Protein 8ABP (pdb70)

CATH classification: 3.40.50.2300 (+1 more: 3.40.50.2300)

Foldseek 3Di:
DAEEEEEEQDCPFVLSVLLVVLLVVLCVVPPYHYHYYHANDLVSVLVVLVVCLVVVHQEYEYADNALQCQVVNVVSCVVSNHAYAYEAFFRAHPVLHGPLPHAYEHAPQLVQLLVQLVVLVVVCVVLPDDLVQEAEEAEADVSTVSFVSNSVSNLVNNVVVPRDPVRYHYWYFPDQALVRLLVRLLVVVVVCPSHQAYEYHGAFDRNQVSNQVNCVVVPHFLSRAAYEGEALSRCVVVLVDPDHGSDFWYKHFCSSCSSNVSSNQSCCCSVPVPDDDSYHYGHDIDTGGSVCSQVVCVVSVVHPD

Solvent-accessible surface area: 12740 Å² total; per-residue (Å²): 98,42,58,3,2,1,0,0,21,30,38,108,13,52,10,5,84,18,0,41,103,25,0,38,69,0,3,147,100,58,52,18,98,14,39,88,34,41,0,65,63,22,129,107,0,47,76,9,0,52,62,1,29,96,54,40,5,81,0,0,1,0,0,0,36,58,19,130,28,0,68,41,0,21,65,62,2,182,66,89,118,12,79,12,0,1,0,13,6,34,2,15,38,89,159,36,118,64,32,97,98,14,2,5,0,3,7,2,0,53,132,1,0,42,71,0,0,100,20,0,42,118,16,8,115,125,76,61,29,50,54,169,62,2,0,0,0,0,1,6,5,69,142,15,32,3,0,88,64,19,1,59,2,0,12,70,12,0,75,93,45,52,4,32,123,153,22,21,49,97,14,91,8,192,45,34,46,70,90,8,0,79,90,3,0,48,51,18,10,94,117,28,116,91,9,105,23,0,0,0,0,0,8,7,0,18,2,0,13,0,0,0,60,0,0,75,62,80,71,42,138,36,53,20,1,0,0,0,0,0,7,0,16,16,0,46,91,10,4,63,91,98,141,60,27,2,2,65,0,0,0,2,1,0,0,15,42,0,0,62,77,0,4,53,19,1,37,36,30,38,52,117,109,77,104,12,78,100,106,20,76,14,89,68,44,50,29,0,18,92,144,38,12,135,105,25,2,115,142,60,44,26,28,52,111

Structure (mmCIF, N/CA/C/O backbone):
data_8ABP
#
_entry.id   8ABP
#
_cell.length_a   55.620
_cell.length_b   71.930
_cell.length_c   78.090
_cell.angle_alpha   90.00
_cell.angle_beta   90.00
_cell.angle_gamma   90.00
#
_symmetry.space_group_name_H-M   'P 21 21 21'
#
loop_
_entity.id
_entity.type
_entity.pdbx_description
1 polymer 'L-ARABINOSE-BINDING PROTEIN'
2 non-polymer alpha-D-galactopyranose
3 non-polymer beta-D-galactopyranose
4 water water
#
loop_
_atom_site.group_PDB
_atom_site.id
_atom_site.type_symbol
_atom_site.label_atom_id
_atom_site.label_alt_id
_atom_site.label_comp_id
_atom_site.label_asym_id
_atom_site.label_entity_id
_atom_site.label_seq_id
_atom_site.pdbx_PDB_ins_code
_atom_site.Cartn_x
_atom_site.Cartn_y
_atom_site.Cartn_z
_atom_site.occupancy
_atom_site.B_iso_or_equiv
_atom_site.auth_seq_id
_atom_site.auth_comp_id
_atom_site.auth_asym_id
_atom_site.auth_atom_id
_atom_site.pdbx_PDB_model_num
ATOM 1 N N . ASN A 1 2 ? 18.590 26.912 52.690 1.00 45.13 2 ASN A N 1
ATOM 2 C CA . ASN A 1 2 ? 19.440 26.481 53.852 1.00 43.23 2 ASN A CA 1
ATOM 3 C C . ASN A 1 2 ? 19.690 27.718 54.749 1.00 40.66 2 ASN A C 1
ATOM 4 O O . ASN A 1 2 ? 19.002 27.869 55.778 1.00 42.79 2 ASN A O 1
ATOM 5 N N . LEU A 1 3 ? 20.646 28.545 54.390 1.00 36.21 3 LEU A N 1
ATOM 6 C CA . LEU A 1 3 ? 20.991 29.768 55.123 1.00 30.70 3 LEU A CA 1
ATOM 7 C C . LEU A 1 3 ? 19.779 30.681 55.186 1.00 26.83 3 LEU A C 1
ATOM 8 O O . LEU A 1 3 ? 19.074 30.839 54.164 1.00 25.50 3 LEU A O 1
ATOM 13 N N . LYS A 1 4 ? 19.518 31.213 56.371 1.00 24.46 4 LYS A N 1
ATOM 14 C CA . LYS A 1 4 ? 18.390 32.170 56.566 1.00 22.25 4 LYS A CA 1
ATOM 15 C C . LYS A 1 4 ? 18.940 33.529 56.972 1.00 19.63 4 LYS A C 1
ATOM 16 O O . LYS A 1 4 ? 19.852 33.594 57.830 1.00 19.85 4 LYS A O 1
ATOM 22 N N . LEU A 1 5 ? 18.485 34.579 56.293 1.00 17.19 5 LEU A N 1
ATOM 23 C CA . LEU A 1 5 ? 18.968 35.960 56.629 1.00 14.75 5 LEU A CA 1
ATOM 24 C C . LEU A 1 5 ? 17.701 36.794 56.839 1.00 14.70 5 LEU A C 1
ATOM 25 O O . LEU A 1 5 ? 16.746 36.586 56.044 1.00 15.39 5 LEU A O 1
ATOM 30 N N . GLY A 1 6 ? 17.735 37.700 57.814 1.00 13.21 6 GLY A N 1
ATOM 31 C CA . GLY A 1 6 ? 16.574 38.564 58.056 1.00 13.67 6 GLY A CA 1
ATOM 32 C C . GLY A 1 6 ? 16.707 39.872 57.190 1.00 10.55 6 GLY A C 1
ATOM 33 O O . GLY A 1 6 ? 17.807 40.297 56.824 1.00 11.71 6 GLY A O 1
ATOM 34 N N . PHE A 1 7 ? 15.507 40.426 56.948 1.00 12.14 7 PHE A N 1
ATOM 35 C CA . PHE A 1 7 ? 15.396 41.764 56.293 1.00 10.59 7 PHE A CA 1
ATOM 36 C C . PHE A 1 7 ? 14.229 42.469 57.073 1.00 8.77 7 PHE A C 1
ATOM 37 O O . PHE A 1 7 ? 13.045 42.246 56.831 1.00 11.56 7 PHE A O 1
ATOM 45 N N . LEU A 1 8 ? 14.751 43.368 57.986 1.00 8.88 8 LEU A N 1
ATOM 46 C CA . LEU A 1 8 ? 13.851 44.073 58.929 1.00 9.02 8 LEU A CA 1
ATOM 47 C C . LEU A 1 8 ? 13.601 45.533 58.493 1.00 7.57 8 LEU A C 1
ATOM 48 O O . LEU A 1 8 ? 14.612 46.223 58.337 1.00 10.60 8 LEU A O 1
ATOM 53 N N . VAL A 1 9 ? 12.334 45.892 58.344 1.00 10.06 9 VAL A N 1
ATOM 54 C CA . VAL A 1 9 ? 12.084 47.316 57.884 1.00 9.41 9 VAL A CA 1
ATOM 55 C C . VAL A 1 9 ? 11.140 48.035 58.828 1.00 10.20 9 VAL A C 1
ATOM 56 O O . VAL A 1 9 ? 10.134 47.417 59.327 1.00 11.23 9 VAL A O 1
ATOM 60 N N . LYS A 1 10 ? 11.468 49.344 59.023 1.00 10.06 10 LYS A N 1
ATOM 61 C CA . LYS A 1 10 ? 10.584 50.099 59.974 1.00 9.84 10 LYS A CA 1
ATOM 62 C C . LYS A 1 10 ? 9.179 50.366 59.460 1.00 11.10 10 LYS A C 1
ATOM 63 O O . LYS A 1 10 ? 8.245 50.538 60.278 1.00 12.19 10 LYS A O 1
ATOM 69 N N . GLN A 1 11 ? 8.967 50.524 58.134 1.00 10.01 11 GLN A N 1
ATOM 70 C CA . GLN A 1 11 ? 7.678 50.876 57.557 1.00 11.53 11 GLN A CA 1
ATOM 71 C C . GLN A 1 11 ? 7.267 50.006 56.387 1.00 13.05 11 GLN A C 1
ATOM 72 O O . GLN A 1 11 ? 7.478 50.366 55.209 1.00 13.07 11 GLN A O 1
ATOM 78 N N . PRO A 1 12 ? 6.728 48.805 56.636 1.00 15.17 12 PRO A N 1
ATOM 79 C CA . PRO A 1 12 ? 6.334 47.863 55.583 1.00 16.57 12 PRO A CA 1
ATOM 80 C C . PRO A 1 12 ? 5.228 48.402 54.679 1.00 17.64 12 PRO A C 1
ATOM 81 O O . PRO A 1 12 ? 5.112 47.899 53.548 1.00 18.69 12 PRO A O 1
ATOM 85 N N . GLU A 1 13 ? 4.528 49.423 55.108 1.00 17.08 13 GLU A N 1
ATOM 86 C CA . GLU A 1 13 ? 3.428 49.999 54.312 1.00 19.19 13 GLU A CA 1
ATOM 87 C C . GLU A 1 13 ? 3.973 50.833 53.197 1.00 17.89 13 GLU A C 1
ATOM 88 O O . GLU A 1 13 ? 3.228 51.185 52.253 1.00 20.50 13 GLU A O 1
ATOM 94 N N . GLU A 1 14 ? 5.223 51.250 53.244 1.00 14.91 14 GLU A N 1
ATOM 95 C CA . GLU A 1 14 ? 5.734 52.077 52.144 1.00 14.29 14 GLU A CA 1
ATOM 96 C C . GLU A 1 14 ? 6.189 51.200 50.982 1.00 11.57 14 GLU A C 1
ATOM 97 O O . GLU A 1 14 ? 7.001 50.258 51.185 1.00 11.04 14 GLU A O 1
ATOM 103 N N . PRO A 1 15 ? 5.784 51.567 49.742 1.00 10.61 15 PRO A N 1
ATOM 104 C CA . PRO A 1 15 ? 6.334 50.826 48.572 1.00 9.91 15 PRO A CA 1
ATOM 105 C C . PRO A 1 15 ? 7.823 50.768 48.572 1.00 9.49 15 PRO A C 1
ATOM 106 O O . PRO A 1 15 ? 8.478 49.841 48.081 1.00 10.80 15 PRO A O 1
ATOM 110 N N . TRP A 1 16 ? 8.528 51.847 49.071 1.00 7.77 16 TRP A N 1
ATOM 111 C CA . TRP A 1 16 ? 9.990 51.912 49.180 1.00 8.88 16 TRP A CA 1
ATOM 112 C C . TRP A 1 16 ? 10.540 50.603 49.797 1.00 8.83 16 TRP A C 1
ATOM 113 O O . TRP A 1 16 ? 11.390 49.884 49.274 1.00 9.50 16 TRP A O 1
ATOM 124 N N . PHE A 1 17 ? 10.017 50.294 50.998 1.00 8.87 17 PHE A N 1
ATOM 125 C CA . PHE A 1 17 ? 10.451 49.085 51.762 1.00 7.40 17 PHE A CA 1
ATOM 126 C C . PHE A 1 17 ? 9.934 47.784 51.146 1.00 8.13 17 PHE A C 1
ATOM 127 O O . PHE A 1 17 ? 10.640 46.755 51.208 1.00 9.35 17 PHE A O 1
ATOM 135 N N . GLN A 1 18 ? 8.734 47.812 50.600 1.00 9.48 18 GLN A N 1
ATOM 136 C CA . GLN A 1 18 ? 8.212 46.611 49.882 1.00 11.00 18 GLN A CA 1
ATOM 137 C C . GLN A 1 18 ? 9.173 46.288 48.713 1.00 11.73 18 GLN A C 1
ATOM 138 O O . GLN A 1 18 ? 9.440 45.137 48.401 1.00 11.38 18 GLN A O 1
ATOM 144 N N . THR A 1 19 ? 9.673 47.352 48.089 1.00 10.36 19 THR A N 1
ATOM 145 C CA . THR A 1 19 ? 10.606 47.151 46.950 1.00 10.71 19 THR A CA 1
ATOM 146 C C . THR A 1 19 ? 11.929 46.583 47.441 1.00 10.34 19 THR A C 1
ATOM 147 O O . THR A 1 19 ? 12.557 45.727 46.771 1.00 11.22 19 THR A O 1
ATOM 151 N N . GLU A 1 20 ? 12.484 47.079 48.541 1.00 8.31 20 GLU A N 1
ATOM 152 C CA . GLU A 1 20 ? 13.690 46.518 49.095 1.00 8.56 20 GLU A CA 1
ATOM 153 C C . GLU A 1 20 ? 13.507 45.015 49.344 1.00 10.08 20 GLU A C 1
ATOM 154 O O . GLU A 1 20 ? 14.340 44.188 48.954 1.00 10.25 20 GLU A O 1
ATOM 160 N N . TRP A 1 21 ? 12.357 44.641 49.945 1.00 9.03 21 TRP A N 1
ATOM 161 C CA . TRP A 1 21 ? 11.990 43.231 50.226 1.00 9.98 21 TRP A CA 1
ATOM 162 C C . TRP A 1 21 ? 11.973 42.397 48.931 1.00 11.15 21 TRP A C 1
ATOM 163 O O . TRP A 1 21 ? 12.568 41.282 48.892 1.00 11.56 21 TRP A O 1
ATOM 174 N N . LYS A 1 22 ? 11.379 42.943 47.894 1.00 10.42 22 LYS A N 1
ATOM 175 C CA . LYS A 1 22 ? 11.318 42.174 46.599 1.00 11.94 22 LYS A CA 1
ATOM 176 C C . LY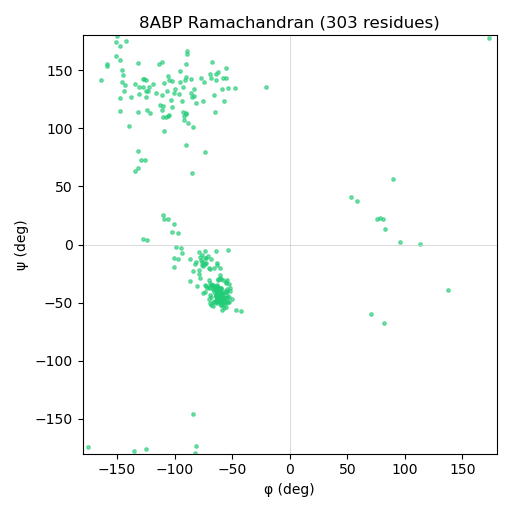S A 1 22 ? 12.695 41.908 46.092 1.00 13.09 22 LYS A C 1
ATOM 177 O O . LYS A 1 22 ? 13.012 40.851 45.515 1.00 14.08 22 LYS A O 1
ATOM 183 N N . PHE A 1 23 ? 13.618 42.907 46.170 1.00 10.97 23 PHE A N 1
ATOM 184 C CA . PHE A 1 23 ? 14.979 42.720 45.577 1.00 10.35 23 PHE A CA 1
ATOM 185 C C . PHE A 1 23 ? 15.818 41.886 46.537 1.00 11.00 23 PHE A C 1
ATOM 186 O O . PHE A 1 23 ? 16.779 41.210 46.076 1.00 13.01 23 PHE A O 1
ATOM 194 N N . ALA A 1 24 ? 15.518 41.886 47.831 1.00 10.80 24 ALA A N 1
ATOM 195 C CA . ALA A 1 24 ? 16.218 40.994 48.767 1.00 11.83 24 ALA A CA 1
ATOM 196 C C . ALA A 1 24 ? 15.896 39.542 48.369 1.00 11.95 24 ALA A C 1
ATOM 197 O O . ALA A 1 24 ? 16.801 38.693 48.346 1.00 13.73 24 ALA A O 1
ATOM 199 N N . ASP A 1 25 ? 14.651 39.283 48.073 1.00 12.96 25 ASP A N 1
ATOM 200 C CA . ASP A 1 25 ? 14.168 37.952 47.628 1.00 13.75 25 ASP A CA 1
ATOM 201 C C . ASP A 1 25 ? 14.946 37.564 46.349 1.00 15.08 25 ASP A C 1
ATOM 202 O O . ASP A 1 25 ? 15.329 36.363 46.256 1.00 15.65 25 ASP A O 1
ATOM 207 N N . LYS A 1 26 ? 15.140 38.535 45.453 1.00 12.06 26 LYS A N 1
ATOM 208 C CA . LYS A 1 26 ? 15.885 38.161 44.213 1.00 15.54 26 LYS A CA 1
ATOM 209 C C . LYS A 1 26 ? 17.290 37.729 44.548 1.00 15.82 26 LYS A C 1
ATOM 210 O O . LYS A 1 26 ? 17.840 36.794 43.947 1.00 16.64 26 LYS A O 1
ATOM 216 N N . ALA A 1 27 ? 17.979 38.448 45.468 1.00 12.94 27 ALA A N 1
ATOM 217 C CA . ALA A 1 27 ? 19.352 38.103 45.850 1.00 14.26 27 ALA A CA 1
ATOM 218 C C . ALA A 1 27 ? 19.379 36.679 46.459 1.00 15.42 27 ALA A C 1
ATOM 219 O O . ALA A 1 27 ? 20.329 35.895 46.209 1.00 16.03 27 ALA A O 1
ATOM 221 N N . GLY A 1 28 ? 18.346 36.384 47.223 1.00 15.45 28 GLY A N 1
ATOM 222 C CA . GLY A 1 28 ? 18.168 35.090 47.933 1.00 17.15 28 GLY A CA 1
ATOM 223 C C . GLY A 1 28 ? 18.118 33.982 46.856 1.00 18.82 28 GLY A C 1
ATOM 224 O O . GLY A 1 28 ? 18.796 32.961 47.036 1.00 19.08 28 GLY A O 1
ATOM 225 N N . LYS A 1 29 ? 17.324 34.198 45.835 1.00 19.86 29 LYS A N 1
ATOM 226 C CA . LYS A 1 29 ? 17.207 33.213 44.719 1.00 22.18 29 LYS A CA 1
ATOM 227 C C . LYS A 1 29 ? 18.546 33.090 44.010 1.00 22.43 29 LYS A C 1
ATOM 228 O O . LYS A 1 29 ? 19.024 31.961 43.737 1.00 23.10 29 LYS A O 1
ATOM 234 N N . ASP A 1 30 ? 19.213 34.176 43.651 1.00 19.22 30 ASP A N 1
ATOM 235 C CA . ASP A 1 30 ? 20.507 34.140 42.980 1.00 19.79 30 ASP A CA 1
ATOM 236 C C . ASP A 1 30 ? 21.585 33.479 43.846 1.00 21.33 30 ASP A C 1
ATOM 237 O O . ASP A 1 30 ? 22.374 32.673 43.269 1.00 22.48 30 ASP A O 1
ATOM 242 N N . LEU A 1 31 ? 21.685 33.802 45.156 1.00 19.23 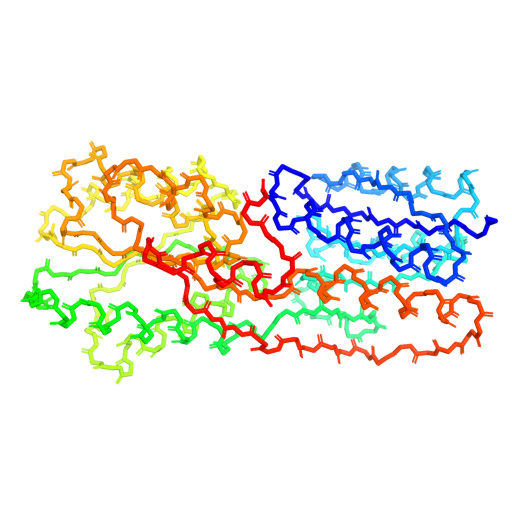31 LEU A N 1
ATOM 243 C CA . LEU A 1 31 ? 22.824 33.263 45.928 1.00 19.49 31 LEU A CA 1
ATOM 244 C C . LEU A 1 31 ? 22.535 31.997 46.732 1.00 21.23 31 LEU A C 1
ATOM 245 O O . LEU A 1 31 ? 23.524 31.407 47.239 1.00 23.00 31 LEU A O 1
ATOM 250 N N . GLY A 1 32 ? 21.313 31.594 46.903 1.00 21.26 32 GLY A N 1
ATOM 251 C CA . GLY A 1 32 ? 20.935 30.415 47.660 1.00 22.41 32 GLY A CA 1
ATOM 252 C C . GLY A 1 32 ? 20.696 30.695 49.134 1.00 23.45 32 GLY A C 1
ATOM 253 O O . GLY A 1 32 ? 21.352 30.091 50.046 1.00 25.15 32 GLY A O 1
ATOM 254 N N . PHE A 1 33 ? 19.785 31.623 49.469 1.00 20.51 33 PHE A N 1
ATOM 255 C CA . PHE A 1 33 ? 19.474 31.868 50.920 1.00 19.60 33 PHE A CA 1
ATOM 256 C C . PHE A 1 33 ? 18.001 32.256 50.920 1.00 18.21 33 PHE A C 1
ATOM 257 O O . PHE A 1 33 ? 17.435 32.709 49.914 1.00 19.98 33 PHE A O 1
ATOM 265 N N . GLU A 1 34 ? 17.429 32.069 52.105 1.00 19.78 34 GLU A N 1
ATOM 266 C CA . GLU A 1 34 ? 16.051 32.393 52.417 1.00 20.58 34 GLU A CA 1
ATOM 267 C C . GLU A 1 34 ? 15.990 33.752 53.174 1.00 18.59 34 GLU A C 1
ATOM 268 O O . GLU A 1 34 ? 16.857 33.953 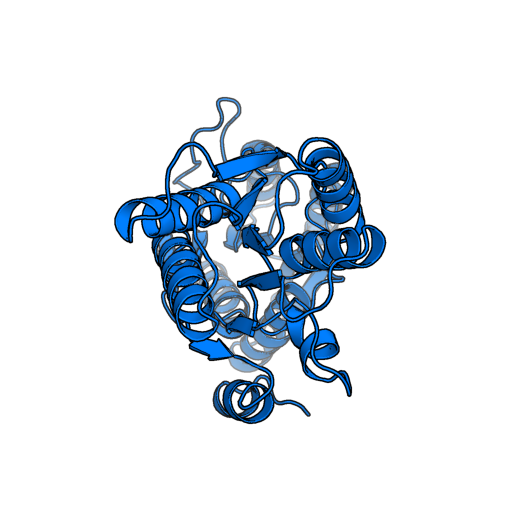54.047 1.00 19.07 34 GLU A O 1
ATOM 274 N N . VAL A 1 35 ? 15.085 34.615 52.760 1.00 17.74 35 VAL A N 1
ATOM 275 C CA . VAL A 1 35 ? 14.946 35.938 53.408 1.00 17.85 35 VAL A CA 1
ATOM 276 C C . VAL A 1 35 ? 13.746 35.953 54.343 1.00 15.77 35 VAL A C 1
ATOM 277 O O . VAL A 1 35 ? 12.601 35.823 53.844 1.00 19.20 35 VAL A O 1
ATOM 281 N N . ILE A 1 36 ? 13.990 36.176 55.630 1.00 15.02 36 ILE A N 1
ATOM 282 C CA . ILE A 1 36 ? 12.907 36.305 56.605 1.00 14.18 36 ILE A CA 1
ATOM 283 C C . ILE A 1 36 ? 12.512 37.816 56.691 1.00 13.59 36 ILE A C 1
ATOM 284 O O . ILE A 1 36 ? 13.390 38.578 57.182 1.00 14.50 36 ILE A O 1
ATOM 289 N N . LYS A 1 37 ? 11.318 38.096 56.231 1.00 13.69 37 LYS A N 1
ATOM 290 C CA . LYS A 1 37 ? 10.829 39.491 56.129 1.00 14.14 37 LYS A CA 1
ATOM 291 C C . LYS A 1 37 ? 10.084 39.894 57.385 1.00 14.04 37 LYS A C 1
ATOM 292 O O . LYS A 1 37 ? 8.990 39.333 57.627 1.00 15.88 37 LYS A O 1
ATOM 298 N N . ILE A 1 38 ? 10.640 40.793 58.181 1.00 12.88 38 ILE A N 1
ATOM 299 C CA . ILE A 1 38 ? 9.973 41.239 59.428 1.00 11.99 38 ILE A CA 1
ATOM 300 C C . ILE A 1 38 ? 9.734 42.742 59.483 1.00 12.10 38 ILE A C 1
ATOM 301 O O . ILE A 1 38 ? 10.656 43.497 59.132 1.00 13.18 38 ILE A O 1
ATOM 306 N N . ALA A 1 39 ? 8.551 43.152 59.912 1.00 12.77 39 ALA A N 1
ATOM 307 C CA . ALA A 1 39 ? 8.212 44.569 60.115 1.00 12.27 39 ALA A CA 1
ATOM 308 C C . ALA A 1 39 ? 8.712 45.008 61.480 1.00 13.36 39 ALA A C 1
ATOM 309 O O . ALA A 1 39 ? 8.384 44.231 62.439 1.00 14.39 39 ALA A O 1
ATOM 311 N N . VAL A 1 40 ? 9.467 46.065 61.643 1.00 10.72 40 VAL A N 1
ATOM 312 C CA . VAL A 1 40 ? 9.906 46.539 62.993 1.00 10.58 40 VAL A CA 1
ATOM 313 C C . VAL A 1 40 ? 9.534 48.021 63.187 1.00 11.77 40 VAL A C 1
ATOM 314 O O . VAL A 1 40 ? 10.423 48.891 63.187 1.00 12.43 40 VAL A O 1
ATOM 318 N N . PRO A 1 41 ? 8.262 48.337 63.375 1.00 13.09 41 PRO A N 1
ATOM 319 C CA . PRO A 1 41 ? 7.801 49.740 63.484 1.00 14.37 41 PRO A CA 1
ATOM 320 C C . PRO A 1 41 ? 8.173 50.416 64.778 1.00 14.76 41 PRO A C 1
ATOM 321 O O . PRO A 1 41 ? 8.090 51.675 64.825 1.00 17.12 41 PRO A O 1
ATOM 325 N N . ASP A 1 42 ? 8.573 49.697 65.839 1.00 14.17 42 ASP A N 1
ATOM 326 C CA . ASP A 1 42 ? 8.978 50.416 67.095 1.00 15.18 42 ASP A CA 1
ATOM 327 C C . ASP A 1 42 ? 10.167 49.639 67.664 1.00 14.80 42 ASP A C 1
ATOM 328 O O . ASP A 1 42 ? 10.495 48.553 67.118 1.00 16.64 42 ASP A O 1
ATOM 333 N N . GLY A 1 43 ? 10.784 50.150 68.748 1.00 15.12 43 GLY A N 1
ATOM 334 C CA . GLY A 1 43 ? 11.929 49.503 69.349 1.00 15.81 43 GLY A CA 1
ATOM 335 C C . GLY A 1 43 ? 11.690 48.143 69.980 1.00 16.69 43 GLY A C 1
ATOM 336 O O . GLY A 1 43 ? 12.540 47.215 69.980 1.00 18.29 43 GLY A O 1
ATOM 337 N N . GLU A 1 44 ? 10.529 47.985 70.573 1.00 17.31 44 GLU A N 1
ATOM 338 C CA . GLU A 1 44 ? 10.167 46.755 71.252 1.00 19.04 44 GLU A CA 1
ATOM 339 C C . GLU A 1 44 ? 10.123 45.604 70.253 1.00 16.82 44 GLU A C 1
ATOM 340 O O . GLU A 1 44 ? 10.745 44.554 70.480 1.00 17.70 44 GLU A O 1
ATOM 346 N N . LYS A 1 45 ? 9.384 45.914 69.185 1.00 14.71 45 LYS A N 1
ATOM 347 C CA . LYS A 1 45 ? 9.234 44.871 68.124 1.00 15.42 45 LYS A CA 1
ATOM 348 C C . LYS A 1 45 ? 10.595 44.576 67.524 1.00 14.13 45 LYS A C 1
ATOM 349 O O . LYS A 1 45 ? 10.901 43.432 67.110 1.00 15.61 45 LYS A O 1
ATOM 355 N N . THR A 1 46 ? 11.440 45.590 67.383 1.00 14.05 46 THR A N 1
ATOM 356 C CA . THR A 1 46 ? 12.779 45.432 66.814 1.00 13.30 46 THR A CA 1
ATOM 357 C C . THR A 1 46 ? 13.579 44.389 67.610 1.00 13.93 46 THR A C 1
ATOM 358 O O . THR A 1 46 ? 14.123 43.404 67.079 1.00 14.93 46 THR A O 1
ATOM 362 N N . LEU A 1 47 ? 13.657 44.634 68.928 1.00 13.05 47 LEU A N 1
ATOM 363 C CA . LEU A 1 47 ? 14.451 43.699 69.770 1.00 14.07 47 LEU A CA 1
ATOM 364 C C . LEU A 1 47 ? 13.840 42.303 69.824 1.00 13.44 47 LEU A C 1
ATOM 365 O O . LEU A 1 47 ? 14.596 41.325 69.739 1.00 14.74 47 LEU A O 1
ATOM 370 N N . ASN A 1 48 ? 12.523 42.210 69.926 1.00 14.30 48 ASN A N 1
ATOM 371 C CA . ASN A 1 48 ? 11.807 40.922 69.965 1.00 14.41 48 ASN A CA 1
ATOM 372 C C . ASN A 1 48 ? 12.062 40.153 68.623 1.00 16.82 48 ASN A C 1
ATOM 373 O O . ASN A 1 48 ? 12.240 38.945 68.584 1.00 17.76 48 ASN A O 1
ATOM 378 N N . ALA A 1 49 ? 12.034 40.944 67.532 1.00 16.78 49 ALA A N 1
ATOM 379 C CA . ALA A 1 49 ? 12.251 40.340 66.190 1.00 17.46 49 ALA A CA 1
ATOM 380 C C . ALA A 1 49 ? 13.618 39.700 66.120 1.00 15.10 49 ALA A C 1
ATOM 381 O O . ALA A 1 49 ? 13.762 38.628 65.457 1.00 17.06 49 ALA A O 1
ATOM 383 N N . ILE A 1 50 ? 14.635 40.311 66.697 1.00 15.14 50 ILE A N 1
ATOM 384 C CA . ILE A 1 50 ? 15.979 39.685 66.681 1.00 14.24 50 ILE A CA 1
ATOM 385 C C . ILE A 1 50 ? 15.990 38.341 67.430 1.00 14.78 50 ILE A C 1
ATOM 386 O O . ILE A 1 50 ? 16.612 37.370 66.978 1.00 15.19 50 ILE A O 1
ATOM 391 N N . ASP A 1 51 ? 15.262 38.412 68.553 1.00 16.03 51 ASP A N 1
ATOM 392 C CA . ASP A 1 51 ? 15.146 37.168 69.333 1.00 18.26 51 ASP A CA 1
ATOM 393 C C . ASP A 1 51 ? 14.557 36.075 68.436 1.00 19.79 51 ASP A C 1
ATOM 394 O O . ASP A 1 51 ? 15.068 34.939 68.436 1.00 20.26 51 ASP A O 1
ATOM 399 N N . SER A 1 52 ? 13.507 36.449 67.734 1.00 20.17 52 SER A N 1
ATOM 400 C CA . SER A 1 52 ? 12.773 35.528 66.830 1.00 20.73 52 SER A CA 1
ATOM 401 C C . SER A 1 52 ? 13.684 35.011 65.753 1.00 20.76 52 SER A C 1
ATOM 402 O O . SER A 1 52 ? 13.612 33.781 65.441 1.00 21.88 52 SER A O 1
ATOM 405 N N . LEU A 1 53 ? 14.546 35.852 65.168 1.00 18.70 53 LEU A N 1
ATOM 406 C CA . LEU A 1 53 ? 15.479 35.435 64.147 1.00 18.93 53 LEU A CA 1
ATOM 407 C C . LEU A 1 53 ? 16.435 34.356 64.701 1.00 18.64 53 LEU A C 1
ATOM 408 O O . LEU A 1 53 ? 16.757 33.407 63.983 1.00 20.45 53 LEU A O 1
ATOM 413 N N . ALA A 1 54 ? 16.874 34.608 65.917 1.00 20.07 54 ALA A N 1
ATOM 414 C CA . ALA A 1 54 ? 17.824 33.644 66.596 1.00 21.70 54 ALA A CA 1
ATOM 415 C C . ALA A 1 54 ? 17.212 32.242 66.697 1.00 23.53 54 ALA A C 1
ATOM 416 O O . ALA A 1 54 ? 17.896 31.235 66.323 1.00 23.94 54 ALA A O 1
ATOM 418 N N . ALA A 1 55 ? 15.951 32.170 67.095 1.00 22.79 55 ALA A N 1
ATOM 419 C CA . ALA A 1 55 ? 15.173 30.947 67.204 1.00 26.24 55 ALA A CA 1
ATOM 420 C C . ALA A 1 55 ? 15.035 30.278 65.839 1.00 27.36 55 ALA A C 1
ATOM 421 O O . ALA A 1 55 ? 15.112 29.034 65.761 1.00 29.30 55 ALA A O 1
ATOM 423 N N . SER A 1 56 ? 14.879 31.012 64.771 1.00 26.50 56 SER A N 1
ATOM 424 C CA . SER A 1 56 ? 14.790 30.429 63.429 1.00 26.47 56 SER A CA 1
ATOM 425 C C . SER A 1 56 ? 16.140 29.991 62.883 1.00 26.46 56 SER A C 1
ATOM 426 O O . SER A 1 56 ? 16.185 29.430 61.752 1.00 28.79 56 SER A O 1
ATOM 429 N N . GLY A 1 57 ? 17.218 30.336 63.554 1.00 23.82 57 GLY A N 1
ATOM 430 C CA . GLY A 1 57 ? 18.568 29.998 63.110 1.00 23.20 57 GLY A CA 1
ATOM 431 C C . GLY A 1 57 ? 19.174 30.897 62.041 1.00 23.64 57 GLY A C 1
ATOM 432 O O . GLY A 1 57 ? 20.146 30.501 61.331 1.00 23.48 57 GLY A O 1
ATOM 433 N N . ALA A 1 58 ? 18.674 32.127 61.924 1.00 22.63 58 ALA A N 1
ATOM 434 C CA . ALA A 1 58 ? 19.207 33.141 60.973 1.00 21.03 58 ALA A CA 1
ATOM 435 C C . ALA A 1 58 ? 20.629 33.500 61.355 1.00 20.12 58 ALA A C 1
ATOM 436 O O . ALA A 1 58 ? 20.907 33.594 62.603 1.00 21.25 58 ALA A O 1
ATOM 438 N N . LYS A 1 59 ? 21.535 33.716 60.395 1.00 17.66 59 LYS A N 1
ATOM 439 C CA . LYS A 1 59 ? 22.919 34.054 60.637 1.00 18.77 59 LYS A CA 1
ATOM 440 C C . LYS A 1 59 ? 23.246 35.557 60.653 1.00 16.91 59 LYS A C 1
ATOM 441 O O . LYS A 1 59 ? 24.335 35.996 60.949 1.00 17.48 59 LYS A O 1
ATOM 447 N N . GLY A 1 60 ? 22.202 36.341 60.278 1.00 17.53 60 GLY A N 1
ATOM 448 C CA . GLY A 1 60 ? 22.418 37.830 60.232 1.00 16.21 60 GLY A CA 1
ATOM 449 C C . GLY A 1 60 ? 21.124 38.412 59.608 1.00 13.21 60 GLY A C 1
ATOM 450 O O . GLY A 1 60 ? 20.129 37.729 59.319 1.00 13.75 60 GLY A O 1
ATOM 451 N N . PHE A 1 61 ? 21.191 39.757 59.569 1.00 12.64 61 PHE A N 1
ATOM 452 C CA . PHE A 1 61 ? 20.035 40.484 59.046 1.00 12.25 61 PHE A CA 1
ATOM 453 C C . PHE A 1 61 ? 20.496 41.886 58.594 1.00 11.60 61 PHE A C 1
ATOM 454 O O . PHE A 1 61 ? 21.496 42.418 59.007 1.00 11.21 61 PHE A O 1
ATOM 462 N N . VAL A 1 62 ? 19.668 42.361 57.619 1.00 11.26 62 VAL A N 1
ATOM 463 C CA . VAL A 1 62 ? 19.702 43.727 57.120 1.00 10.47 62 VAL A CA 1
ATOM 464 C C . VAL A 1 62 ? 18.601 44.454 57.947 1.00 9.30 62 VAL A C 1
ATOM 465 O O . VAL A 1 62 ? 17.535 43.857 58.134 1.00 11.22 62 VAL A O 1
ATOM 469 N N . ILE A 1 63 ? 18.807 45.684 58.383 1.00 8.88 63 ILE A N 1
ATOM 470 C CA . ILE A 1 63 ? 17.779 46.396 59.101 1.00 8.69 63 ILE A CA 1
ATOM 471 C C . ILE A 1 63 ? 17.735 47.899 58.758 1.00 8.12 63 ILE A C 1
ATOM 472 O O . ILE A 1 63 ? 18.796 48.503 58.703 1.00 9.61 63 ILE A O 1
ATOM 477 N N . CYS A 1 64 ? 16.451 48.301 58.602 1.00 9.46 64 CYS A N 1
ATOM 478 C CA . CYS A 1 64 ? 16.179 49.761 58.539 1.00 9.05 64 CYS A CA 1
ATOM 479 C C . CYS A 1 64 ? 15.462 50.020 59.928 1.00 7.86 64 CYS A C 1
ATOM 480 O O . CYS A 1 64 ? 14.284 49.711 60.029 1.00 10.03 64 CYS A O 1
ATOM 483 N N . THR A 1 65 ? 16.274 50.488 60.871 1.00 10.26 65 THR A N 1
ATOM 484 C CA . THR A 1 65 ? 15.740 50.704 62.244 1.00 9.58 65 THR A CA 1
ATOM 485 C C . THR A 1 65 ? 14.662 51.761 62.314 1.00 10.50 65 THR A C 1
ATOM 486 O O . THR A 1 65 ? 14.762 52.775 61.604 1.00 12.33 65 THR A O 1
ATOM 490 N N . PRO A 1 66 ? 13.690 51.603 63.203 1.00 10.65 66 PRO A N 1
ATOM 491 C CA . PRO A 1 66 ? 12.657 52.602 63.445 1.00 10.68 66 PRO A CA 1
ATOM 492 C C . PRO A 1 66 ? 13.190 53.782 64.272 1.00 11.55 66 PRO A C 1
ATOM 493 O O . PRO A 1 66 ? 12.529 54.832 64.357 1.00 13.39 66 PRO A O 1
ATOM 497 N N . ASP A 1 67 ? 14.362 53.516 64.872 1.00 12.92 67 ASP A N 1
ATOM 498 C CA . ASP A 1 67 ? 14.990 54.559 65.738 1.00 12.37 67 ASP A CA 1
ATOM 499 C C . ASP A 1 67 ? 16.485 54.465 65.652 1.00 12.13 67 ASP A C 1
ATOM 500 O O . ASP A 1 67 ? 17.012 53.429 66.128 1.00 12.82 67 ASP A O 1
ATOM 505 N N . PRO A 1 68 ? 17.174 55.458 65.122 1.00 12.02 68 PRO A N 1
ATOM 506 C CA . PRO A 1 68 ? 18.646 55.364 65.059 1.00 12.70 68 PRO A CA 1
ATOM 507 C C . PRO A 1 68 ? 19.318 55.084 66.416 1.00 13.24 68 PRO A C 1
ATOM 508 O O . PRO A 1 68 ? 20.402 54.436 66.447 1.00 13.13 68 PRO A O 1
ATOM 512 N N . LYS A 1 69 ? 18.646 55.587 67.469 1.00 14.83 69 LYS A N 1
ATOM 513 C CA . LYS A 1 69 ? 19.252 55.465 68.850 1.00 15.81 69 LYS A CA 1
ATOM 514 C C . LYS A 1 69 ? 19.163 54.062 69.364 1.00 17.43 69 LYS A C 1
ATOM 515 O O . LYS A 1 69 ? 19.807 53.760 70.394 1.00 19.41 69 LYS A O 1
ATOM 521 N N . LEU A 1 70 ? 18.518 53.120 68.686 1.00 15.44 70 LEU A N 1
ATOM 522 C CA . LEU A 1 70 ? 18.507 51.703 69.068 1.00 15.84 70 LEU A CA 1
ATOM 523 C C . LEU A 1 70 ? 19.796 50.991 68.655 1.00 14.64 70 LEU A C 1
ATOM 524 O O . LEU A 1 70 ? 19.913 49.783 68.935 1.00 15.86 70 LEU A O 1
ATOM 529 N N . GLY A 1 71 ? 20.685 51.682 67.906 1.00 14.26 71 GLY A N 1
ATOM 530 C CA . GLY A 1 71 ? 21.907 51.092 67.376 1.00 14.48 71 GLY A CA 1
ATOM 531 C C . GLY A 1 71 ? 22.691 50.186 68.319 1.00 14.57 71 GLY A C 1
ATOM 532 O O . GLY A 1 71 ? 22.996 49.028 68.023 1.00 17.40 71 GLY A O 1
ATOM 533 N N . SER A 1 72 ? 23.052 50.754 69.450 1.00 17.39 72 SER A N 1
ATOM 534 C CA . SER A 1 72 ? 23.813 50.013 70.480 1.00 19.06 72 SER A CA 1
ATOM 535 C C . SER A 1 72 ? 23.146 48.697 70.877 1.00 17.65 72 SER A C 1
ATOM 536 O O . SER A 1 72 ? 23.791 47.633 70.955 1.00 18.71 72 SER A O 1
ATOM 539 N N . ALA A 1 73 ? 21.846 48.805 71.174 1.00 17.11 73 ALA A N 1
ATOM 540 C CA . ALA A 1 73 ? 21.046 47.640 71.610 1.00 16.11 73 ALA A CA 1
ATOM 541 C C . ALA A 1 73 ? 21.013 46.590 70.503 1.00 17.64 73 ALA A C 1
ATOM 542 O O . ALA A 1 73 ? 21.118 45.374 70.815 1.00 17.90 73 ALA A O 1
ATOM 544 N N . ILE A 1 74 ? 20.824 47.064 69.240 1.00 15.35 74 ILE A N 1
ATOM 545 C CA . ILE A 1 74 ? 20.757 46.072 68.163 1.00 14.28 74 ILE A CA 1
ATOM 546 C C . ILE A 1 74 ? 22.068 45.302 68.023 1.00 15.65 74 ILE A C 1
ATOM 547 O O . ILE A 1 74 ? 22.074 44.051 67.867 1.00 17.29 74 ILE A O 1
ATOM 552 N N . VAL A 1 75 ? 23.180 46.036 68.054 1.00 14.05 75 VAL A N 1
ATOM 553 C CA . VAL A 1 75 ? 24.502 45.468 67.945 1.00 16.90 75 VAL A CA 1
ATOM 554 C C . VAL A 1 75 ? 24.746 44.468 69.123 1.00 17.89 75 VAL A C 1
ATOM 555 O O . VAL A 1 75 ? 25.202 43.353 68.834 1.00 18.66 75 VAL A O 1
ATOM 559 N N . ALA A 1 76 ? 24.463 44.907 70.324 1.00 18.50 76 ALA A N 1
ATOM 560 C CA . ALA A 1 76 ? 24.669 44.015 71.501 1.00 18.68 76 ALA A CA 1
ATOM 561 C C . ALA A 1 76 ? 23.913 42.713 71.314 1.00 20.53 76 ALA A C 1
ATOM 562 O O . ALA A 1 76 ? 24.469 41.606 71.595 1.00 20.72 76 ALA A O 1
ATOM 564 N N . LYS A 1 77 ? 22.652 42.764 70.955 1.00 19.24 77 LYS A N 1
ATOM 565 C CA . LYS A 1 77 ? 21.785 41.584 70.792 1.00 20.76 77 LYS A CA 1
ATOM 566 C C . LYS A 1 77 ? 22.324 40.678 69.684 1.00 20.70 77 LYS A C 1
ATOM 567 O O . LYS A 1 77 ? 22.424 39.455 69.863 1.00 19.17 77 LYS A O 1
ATOM 573 N N . ALA A 1 78 ? 22.652 41.325 68.538 1.00 19.68 78 ALA A N 1
ATOM 574 C CA . ALA A 1 78 ? 23.202 40.541 67.430 1.00 18.87 78 ALA A CA 1
ATOM 575 C C . ALA A 1 78 ? 24.474 39.786 67.836 1.00 18.63 78 ALA A C 1
ATOM 576 O O . ALA A 1 78 ? 24.674 38.599 67.508 1.00 19.43 78 ALA A O 1
ATOM 578 N N . ARG A 1 79 ? 25.402 40.513 68.436 1.00 19.26 79 ARG A N 1
ATOM 579 C CA . ARG A 1 79 ? 26.708 39.952 68.857 1.00 21.74 79 ARG A CA 1
ATOM 580 C C . ARG A 1 79 ? 26.419 38.700 69.715 1.00 22.07 79 ARG A C 1
ATOM 581 O O . ARG A 1 79 ? 27.047 37.643 69.544 1.00 21.55 79 ARG A O 1
ATOM 589 N N . GLY A 1 80 ? 25.480 38.844 70.620 1.00 22.21 80 GLY A N 1
ATOM 590 C CA . GLY A 1 80 ? 25.069 37.801 71.571 1.00 23.03 80 GLY A CA 1
ATOM 591 C C . GLY A 1 80 ? 24.674 36.543 70.831 1.00 24.03 80 GLY A C 1
ATOM 592 O O . GLY A 1 80 ? 24.913 35.406 71.283 1.00 24.88 80 GLY A O 1
ATOM 593 N N . TYR A 1 81 ? 24.091 36.708 69.629 1.00 20.45 81 TYR A N 1
ATOM 594 C CA . TYR A 1 81 ? 23.657 35.564 68.850 1.00 17.28 81 TYR A CA 1
ATOM 595 C C . TYR A 1 81 ? 24.602 35.212 67.719 1.00 18.56 81 TYR A C 1
ATOM 596 O O . TYR A 1 81 ? 24.202 34.378 66.869 1.00 19.79 81 TYR A O 1
ATOM 605 N N . ASP A 1 82 ? 25.780 35.787 67.672 1.00 18.17 82 ASP A N 1
ATOM 606 C CA . ASP A 1 82 ? 26.774 35.514 66.627 1.00 21.52 82 ASP A CA 1
ATOM 607 C C . ASP A 1 82 ? 26.163 35.852 65.231 1.00 21.05 82 ASP A C 1
ATOM 608 O O . ASP A 1 82 ? 26.380 35.111 64.256 1.00 22.30 82 ASP A O 1
ATOM 613 N N . MET A 1 83 ? 25.380 36.931 65.239 1.00 19.17 83 MET A N 1
ATOM 614 C CA . MET A 1 83 ? 24.758 37.398 63.967 1.00 20.45 83 MET A CA 1
ATOM 615 C C . MET A 1 83 ? 25.446 38.592 63.336 1.00 19.69 83 MET A C 1
ATOM 616 O O . MET A 1 83 ? 25.808 39.534 64.077 1.00 22.31 83 MET A O 1
ATOM 621 N N . LYS A 1 84 ? 25.608 38.693 62.010 1.00 16.77 84 LYS A N 1
ATOM 622 C CA . LYS A 1 84 ? 26.180 39.858 61.347 1.00 16.23 84 LYS A CA 1
ATOM 623 C C . LYS A 1 84 ? 25.002 40.807 61.027 1.00 14.79 84 LYS A C 1
ATOM 624 O O . LYS A 1 84 ? 23.857 40.354 60.700 1.00 16.48 84 LYS A O 1
ATOM 630 N N . VAL A 1 85 ? 25.241 42.073 61.113 1.00 14.39 85 VAL A N 1
ATOM 631 C CA . VAL A 1 85 ? 24.274 43.130 60.832 1.00 13.92 85 VAL A CA 1
ATOM 632 C C . VAL A 1 85 ? 24.796 44.166 59.818 1.00 11.62 85 VAL A C 1
ATOM 633 O O . VAL A 1 85 ? 25.897 44.684 59.928 1.00 13.13 85 VAL A O 1
ATOM 637 N N . ILE A 1 86 ? 23.863 44.490 58.882 1.00 12.66 86 ILE A N 1
ATOM 638 C CA . ILE A 1 86 ? 24.069 45.569 57.908 1.00 11.46 86 ILE A CA 1
ATOM 639 C C . ILE A 1 86 ? 22.902 46.554 58.064 1.00 9.35 86 ILE A C 1
ATOM 640 O O . ILE A 1 86 ? 21.741 46.072 58.142 1.00 12.07 86 ILE A O 1
ATOM 645 N N . ALA A 1 87 ? 23.185 47.841 58.149 1.00 9.59 87 ALA A N 1
ATOM 646 C CA . ALA A 1 87 ? 22.102 48.841 58.204 1.00 9.32 87 ALA A CA 1
ATOM 647 C C . ALA A 1 87 ? 21.763 49.308 56.761 1.00 7.84 87 ALA A C 1
ATOM 648 O O . ALA A 1 87 ? 22.685 49.517 55.981 1.00 11.36 87 ALA A O 1
ATOM 650 N N . VAL A 1 88 ? 20.468 49.510 56.519 1.00 8.08 88 VAL A N 1
ATOM 651 C CA . VAL A 1 88 ? 20.052 50.056 55.194 1.00 7.01 88 VAL A CA 1
ATOM 652 C C . VAL A 1 88 ? 19.224 51.315 55.521 1.00 9.97 88 VAL A C 1
ATOM 653 O O . VAL A 1 88 ? 18.435 51.336 56.504 1.00 8.24 88 VAL A O 1
ATOM 657 N N . ASP A 1 89 ? 19.402 52.351 54.702 1.00 9.40 89 ASP A N 1
ATOM 658 C CA . ASP A 1 89 ? 18.696 53.645 54.726 1.00 8.31 89 ASP A CA 1
ATOM 659 C C . ASP A 1 89 ? 19.052 54.566 55.919 1.00 9.77 89 ASP A C 1
ATOM 660 O O . ASP A 1 89 ? 19.507 55.688 55.669 1.00 11.77 89 ASP A O 1
ATOM 665 N N . ASP A 1 90 ? 18.818 54.091 57.120 1.00 8.72 90 ASP A N 1
ATOM 666 C CA . ASP A 1 90 ? 18.968 54.911 58.360 1.00 10.47 90 ASP A CA 1
ATOM 667 C C . ASP A 1 90 ? 20.179 54.443 59.187 1.00 10.52 90 ASP A C 1
ATOM 668 O O . ASP A 1 90 ? 20.229 53.286 59.623 1.00 13.81 90 ASP A O 1
ATOM 673 N N . GLN A 1 91 ? 21.085 55.386 59.350 1.00 11.44 91 GLN A N 1
ATOM 674 C CA . GLN A 1 91 ? 22.324 55.091 60.107 1.00 11.28 91 GLN A CA 1
ATOM 675 C C . GLN A 1 91 ? 22.107 55.012 61.635 1.00 11.33 91 GLN A C 1
ATOM 676 O O . GLN A 1 91 ? 21.296 55.760 62.189 1.00 12.94 91 GLN A O 1
ATOM 682 N N . PHE A 1 92 ? 22.791 54.026 62.197 1.00 11.21 92 PHE A N 1
ATOM 683 C CA . PHE A 1 92 ? 22.813 53.868 63.655 1.00 11.71 92 PHE A CA 1
ATOM 684 C C . PHE A 1 92 ? 23.585 55.040 64.256 1.00 13.11 92 PHE A C 1
ATOM 685 O O . PHE A 1 92 ? 24.652 55.458 63.710 1.00 14.01 92 PHE A O 1
ATOM 693 N N . VAL A 1 93 ? 23.135 55.522 65.418 1.00 14.02 93 VAL A N 1
ATOM 694 C CA . VAL A 1 93 ? 23.857 56.594 66.143 1.00 13.95 93 VAL A CA 1
ATOM 695 C C . VAL A 1 93 ? 23.991 56.148 67.641 1.00 15.97 93 VAL A C 1
ATOM 696 O O . VAL A 1 93 ? 23.174 55.299 68.077 1.00 16.26 93 VAL A O 1
ATOM 700 N N . ASN A 1 94 ? 24.996 56.723 68.272 1.00 15.98 94 ASN A N 1
ATOM 701 C CA . ASN A 1 94 ? 25.169 56.371 69.739 1.00 20.33 94 ASN A CA 1
ATOM 702 C C . ASN A 1 94 ? 24.202 57.212 70.565 1.00 21.89 94 ASN A C 1
ATOM 703 O O . ASN A 1 94 ? 23.363 58.011 70.051 1.00 21.72 94 ASN A O 1
ATOM 708 N N . ALA A 1 95 ? 24.363 57.090 71.891 1.00 24.24 95 ALA A N 1
ATOM 709 C CA . ALA A 1 95 ? 23.446 57.852 72.788 1.00 28.73 95 ALA A CA 1
ATOM 710 C C . ALA A 1 95 ? 23.541 59.377 72.632 1.00 29.09 95 ALA A C 1
ATOM 711 O O . ALA A 1 95 ? 22.524 60.104 72.772 1.00 29.93 95 ALA A O 1
ATOM 713 N N . LYS A 1 96 ? 24.708 59.866 72.281 1.00 31.61 96 LYS A N 1
ATOM 714 C CA . LYS A 1 96 ? 24.985 61.276 72.008 1.00 33.60 96 LYS A CA 1
ATOM 715 C C . LYS A 1 96 ? 24.513 61.715 70.636 1.00 33.66 96 LYS A C 1
ATOM 716 O O . LYS A 1 96 ? 24.480 62.937 70.363 1.00 35.27 96 LYS A O 1
ATOM 722 N N . GLY A 1 97 ? 24.113 60.780 69.754 1.00 30.51 97 GLY A N 1
ATOM 723 C CA . GLY A 1 97 ? 23.619 61.175 68.413 1.00 28.34 97 GLY A CA 1
ATOM 724 C C . GLY A 1 97 ? 24.724 61.096 67.360 1.00 27.10 97 GLY A C 1
ATOM 725 O O . GLY A 1 97 ? 24.480 61.484 66.190 1.00 28.73 97 GLY A O 1
ATOM 726 N N . LYS A 1 98 ? 25.924 60.665 67.688 1.00 25.06 98 LYS A N 1
ATOM 727 C CA . LYS A 1 98 ? 27.008 60.564 66.736 1.00 25.37 98 LYS A CA 1
ATOM 728 C C . LYS A 1 98 ? 26.880 59.190 66.034 1.00 24.66 98 LYS A C 1
ATOM 729 O O . LYS A 1 98 ? 26.608 58.190 66.689 1.00 23.34 98 LYS A O 1
ATOM 735 N N . PRO A 1 99 ? 27.180 59.154 64.747 1.00 27.38 99 PRO A N 1
ATOM 736 C CA . PRO A 1 99 ? 27.136 57.953 63.921 1.00 26.62 99 PRO A CA 1
ATOM 737 C C . PRO A 1 99 ? 27.897 56.752 64.373 1.00 26.89 99 PRO A C 1
ATOM 738 O O . PRO A 1 99 ? 29.086 56.997 64.716 1.00 28.40 99 PRO A O 1
ATOM 742 N N . MET A 1 100 ? 27.374 55.544 64.350 1.00 25.25 100 MET A N 1
ATOM 743 C CA . MET A 1 100 ? 28.130 54.336 64.701 1.00 26.51 100 MET A CA 1
ATOM 744 C C . MET A 1 100 ? 28.758 53.839 63.382 1.00 31.58 100 MET A C 1
ATOM 745 O O . MET A 1 100 ? 28.147 52.998 62.673 1.00 33.75 100 MET A O 1
ATOM 750 N N . ASP A 1 101 ? 29.891 54.364 63.063 1.00 33.37 101 ASP A N 1
ATOM 751 C CA . ASP A 1 101 ? 30.619 54.062 61.823 1.00 37.60 101 ASP A CA 1
ATOM 752 C C . ASP A 1 101 ? 31.069 52.624 61.729 1.00 36.93 101 ASP A C 1
ATOM 753 O O . ASP A 1 101 ? 31.536 52.257 60.614 1.00 39.22 101 ASP A O 1
ATOM 758 N N . THR A 1 102 ? 30.908 51.797 62.743 1.00 34.91 102 THR A N 1
ATOM 759 C CA . THR A 1 102 ? 31.386 50.423 62.657 1.00 34.32 102 THR A CA 1
ATOM 760 C C . THR A 1 102 ? 30.464 49.438 61.979 1.00 30.22 102 THR A C 1
ATOM 761 O O . THR A 1 102 ? 30.969 48.373 61.550 1.00 31.50 102 THR A O 1
ATOM 765 N N . VAL A 1 103 ? 29.191 49.725 61.924 1.00 25.62 103 VAL A N 1
ATOM 766 C CA . VAL A 1 103 ? 28.213 48.884 61.238 1.00 20.37 103 VAL A CA 1
ATOM 767 C C . VAL A 1 103 ? 28.186 49.244 59.740 1.00 17.31 103 VAL A C 1
ATOM 768 O O . VAL A 1 103 ? 27.986 50.473 59.499 1.00 17.96 103 VAL A O 1
ATOM 772 N N . PRO A 1 104 ? 28.330 48.323 58.843 1.00 15.44 104 PRO A N 1
ATOM 773 C CA . PRO A 1 104 ? 28.224 48.654 57.416 1.00 14.43 104 PRO A CA 1
ATOM 774 C C . PRO A 1 104 ? 26.858 49.272 57.151 1.00 12.22 104 PRO A C 1
ATOM 775 O O . PRO A 1 104 ? 25.830 48.812 57.681 1.00 12.30 104 PRO A O 1
ATOM 779 N N . LEU A 1 105 ? 26.880 50.265 56.231 1.00 11.32 105 LEU A N 1
ATOM 780 C CA . LEU A 1 105 ? 25.658 50.977 55.880 1.00 10.52 105 LEU A CA 1
ATOM 781 C C . LEU A 1 105 ? 25.491 51.142 54.351 1.00 10.37 105 LEU A C 1
ATOM 782 O O . LEU A 1 105 ? 26.491 51.502 53.751 1.00 11.82 105 LEU A O 1
ATOM 787 N N . VAL A 1 106 ? 24.207 50.919 53.946 1.00 9.72 106 VAL A N 1
ATOM 788 C CA . VAL A 1 106 ? 23.985 51.301 52.511 1.00 10.87 106 VAL A CA 1
ATOM 789 C C . VAL A 1 106 ? 22.791 52.300 52.612 1.00 11.79 106 VAL A C 1
ATOM 790 O O . VAL A 1 106 ? 21.752 52.149 53.252 1.00 11.97 106 VAL A O 1
ATOM 794 N N . MET A 1 107 ? 23.124 53.458 51.973 1.00 10.79 107 MET A N 1
ATOM 795 C CA . MET A 1 107 ? 22.163 54.566 51.973 1.00 10.70 107 MET A CA 1
ATOM 796 C C . MET A 1 107 ? 22.213 55.422 50.678 1.00 12.51 107 MET A C 1
ATOM 797 O O . MET A 1 107 ? 23.096 55.184 49.836 1.00 14.30 107 MET A O 1
ATOM 802 N N . LEU A 1 108 ? 21.191 56.321 50.608 1.00 10.99 108 LEU A N 1
ATOM 803 C CA . LEU A 1 108 ? 21.268 57.184 49.368 1.00 12.54 108 LEU A CA 1
ATOM 804 C C . LEU A 1 108 ? 22.102 58.406 49.711 1.00 13.11 108 LEU A C 1
ATOM 805 O O . LEU A 1 108 ? 22.452 58.737 50.842 1.00 14.02 108 LEU A O 1
ATOM 810 N N . ALA A 1 109 ? 22.480 59.104 48.635 1.00 12.96 109 ALA A N 1
ATOM 811 C CA . ALA A 1 109 ? 23.285 60.370 48.728 1.00 14.38 109 ALA A CA 1
ATOM 812 C C . ALA A 1 109 ? 22.335 61.463 49.227 1.00 13.64 109 ALA A C 1
ATOM 813 O O . ALA A 1 109 ? 21.791 62.204 48.323 1.00 14.74 109 ALA A O 1
ATOM 815 N N . ALA A 1 110 ? 22.046 61.542 50.491 1.00 13.36 110 ALA A N 1
ATOM 816 C CA . ALA A 1 110 ? 21.013 62.448 51.052 1.00 12.87 110 ALA A CA 1
ATOM 817 C C . ALA A 1 110 ? 21.191 63.922 50.693 1.00 12.95 110 ALA A C 1
ATOM 818 O O . ALA A 1 110 ? 20.235 64.577 50.218 1.00 13.39 110 ALA A O 1
ATOM 820 N N . THR A 1 111 ? 22.352 64.462 50.959 1.00 13.97 111 THR A N 1
ATOM 821 C CA . THR A 1 111 ? 22.596 65.857 50.608 1.00 14.29 111 THR A CA 1
ATOM 822 C C . THR A 1 111 ? 22.424 66.130 49.095 1.00 13.22 111 THR A C 1
ATOM 823 O O . THR A 1 111 ? 21.674 67.073 48.767 1.00 16.49 111 THR A O 1
ATOM 827 N N . LYS A 1 112 ? 23.019 65.318 48.260 1.00 12.32 112 LYS A N 1
ATOM 828 C CA . LYS A 1 112 ? 22.941 65.519 46.817 1.00 14.13 112 LYS A CA 1
ATOM 829 C C . LYS A 1 112 ? 21.496 65.440 46.334 1.00 13.84 112 LYS A C 1
ATOM 830 O O . LYS A 1 112 ? 21.085 66.202 45.421 1.00 13.93 112 LYS A O 1
ATOM 836 N N . ILE A 1 113 ? 20.741 64.476 46.888 1.00 12.54 113 ILE A N 1
ATOM 837 C CA . ILE A 1 113 ? 19.346 64.332 46.412 1.00 13.11 113 ILE A CA 1
ATOM 838 C C . ILE A 1 113 ? 18.474 65.469 46.942 1.00 12.14 113 ILE A C 1
ATOM 839 O O . ILE A 1 113 ? 17.529 65.893 46.217 1.00 12.23 113 ILE A O 1
ATOM 844 N N . GLY A 1 114 ? 18.763 65.922 48.190 1.00 11.16 114 GLY A N 1
ATOM 845 C CA . GLY A 1 114 ? 17.968 67.094 48.697 1.00 10.27 114 GLY A CA 1
ATOM 846 C C . GLY A 1 114 ? 18.235 68.324 47.808 1.00 12.21 114 GLY A C 1
ATOM 847 O O . GLY A 1 114 ? 17.296 69.101 47.480 1.00 13.61 114 GLY A O 1
ATOM 848 N N . GLU A 1 115 ? 19.518 68.554 47.504 1.00 13.57 115 GLU A N 1
ATOM 849 C CA . GLU A 1 115 ? 19.879 69.705 46.615 1.00 14.92 115 GLU A CA 1
ATOM 850 C C . GLU A 1 115 ? 19.146 69.633 45.297 1.00 13.24 115 GLU A C 1
ATOM 851 O O . GLU A 1 115 ? 18.629 70.633 44.743 1.00 14.12 115 GLU A O 1
ATOM 857 N N . ARG A 1 116 ? 19.024 68.403 44.727 1.00 12.53 116 ARG A N 1
ATOM 858 C CA . ARG A 1 116 ? 18.324 68.216 43.440 1.00 11.20 116 ARG A CA 1
ATOM 859 C C . ARG A 1 116 ? 16.868 68.612 43.628 1.00 11.74 116 ARG A C 1
ATOM 860 O O . ARG A 1 116 ? 16.207 69.237 42.770 1.00 12.11 116 ARG A O 1
ATOM 868 N N . GLN A 1 117 ? 16.246 68.195 44.751 1.00 11.37 117 GLN A N 1
ATOM 869 C CA . GLN A 1 117 ? 14.846 68.554 45.055 1.00 11.57 117 GLN A CA 1
ATOM 870 C C . GLN A 1 117 ? 14.662 70.093 45.000 1.00 11.49 117 GLN A C 1
ATOM 871 O O . GLN A 1 117 ? 13.734 70.647 44.361 1.00 12.09 117 GLN A O 1
ATOM 877 N N . GLY A 1 118 ? 15.546 70.812 45.679 1.00 11.72 118 GLY A N 1
ATOM 878 C CA . GLY A 1 118 ? 15.457 72.308 45.726 1.00 11.89 118 GLY A CA 1
ATOM 879 C C . GLY A 1 118 ? 15.668 72.963 44.337 1.00 13.35 118 GLY A C 1
ATOM 880 O O . GLY A 1 118 ? 14.907 73.898 44.018 1.00 13.31 118 GLY A O 1
ATOM 881 N N . GLN A 1 119 ? 16.612 72.366 43.581 1.00 13.91 119 GLN A N 1
ATOM 882 C CA . GLN A 1 119 ? 16.857 72.848 42.200 1.00 14.48 119 GLN A CA 1
ATOM 883 C C . GLN A 1 119 ? 15.596 72.704 41.366 1.00 15.13 119 GLN A C 1
ATOM 884 O O . GLN A 1 119 ? 15.179 73.639 40.625 1.00 14.39 119 GLN A O 1
ATOM 890 N N . GLU A 1 120 ? 14.996 71.474 41.436 1.00 12.96 120 GLU A N 1
ATOM 891 C CA . GLU A 1 120 ? 13.762 71.208 40.641 1.00 12.52 120 GLU A CA 1
ATOM 892 C C . GLU A 1 120 ? 12.590 72.013 41.140 1.00 12.42 120 GLU A C 1
ATOM 893 O O . GLU A 1 120 ? 11.801 72.495 40.290 1.00 13.08 120 GLU A O 1
ATOM 899 N N . LEU A 1 121 ? 12.412 72.287 42.434 1.00 9.77 121 LEU A N 1
ATOM 900 C CA . LEU A 1 121 ? 11.340 73.157 42.887 1.00 11.62 121 LEU A CA 1
ATOM 901 C C . LEU A 1 121 ? 11.440 74.567 42.278 1.00 12.32 121 LEU A C 1
ATOM 902 O O . LEU A 1 121 ? 10.479 75.156 41.810 1.00 14.53 121 LEU A O 1
ATOM 907 N N . TYR A 1 122 ? 12.707 75.077 42.395 1.00 13.72 122 TYR A N 1
ATOM 908 C CA . TYR A 1 122 ? 12.945 76.458 41.881 1.00 14.29 122 TYR A CA 1
ATOM 909 C C . TYR A 1 122 ? 12.668 76.552 40.368 1.00 15.48 122 TYR A C 1
ATOM 910 O O . TYR A 1 122 ? 12.040 77.494 39.892 1.00 15.90 122 TYR A O 1
ATOM 919 N N . LYS A 1 123 ? 13.101 75.530 39.642 1.00 15.60 123 LYS A N 1
ATOM 920 C CA . LYS A 1 123 ? 12.907 75.502 38.168 1.00 16.55 123 LYS A CA 1
ATOM 921 C C . LYS A 1 123 ? 11.434 75.509 37.856 1.00 16.62 123 LYS A C 1
ATOM 922 O O . LYS A 1 123 ? 10.940 76.278 36.975 1.00 17.31 123 LYS A O 1
ATOM 928 N N . GLU A 1 124 ? 10.629 74.703 38.566 1.00 14.03 124 GLU A N 1
ATOM 929 C CA . GLU A 1 124 ? 9.195 74.639 38.277 1.00 13.55 124 GLU A CA 1
ATOM 930 C C . GLU A 1 124 ? 8.528 75.940 38.691 1.00 13.91 124 GLU A C 1
ATOM 931 O O . GLU A 1 124 ? 7.617 76.401 37.981 1.00 14.66 124 GLU A O 1
ATOM 937 N N . MET A 1 125 ? 8.951 76.580 39.783 1.00 13.27 125 MET A N 1
ATOM 938 C CA . MET A 1 125 ? 8.428 77.853 40.235 1.00 13.73 125 MET A CA 1
ATOM 939 C C . MET A 1 125 ? 8.640 78.918 39.112 1.00 14.78 125 MET A C 1
ATOM 940 O O . MET A 1 125 ? 7.712 79.680 38.847 1.00 13.95 125 MET A O 1
ATOM 945 N N . GLN A 1 126 ? 9.862 78.860 38.605 1.00 15.05 126 GLN A N 1
ATOM 946 C CA . GLN A 1 126 ? 10.217 79.824 37.482 1.00 19.45 126 GLN A CA 1
ATOM 947 C C . GLN A 1 126 ? 9.312 79.594 36.281 1.00 19.42 126 GLN A C 1
ATOM 948 O O . GLN A 1 126 ? 8.801 80.615 35.727 1.00 19.94 126 GLN A O 1
ATOM 954 N N . LYS A 1 127 ? 9.084 78.357 35.899 1.00 17.57 127 LYS A N 1
ATOM 955 C CA . LYS A 1 127 ? 8.212 77.925 34.791 1.00 17.68 127 LYS A CA 1
ATOM 956 C C . LYS A 1 127 ? 6.828 78.501 34.955 1.00 18.07 127 LYS A C 1
ATOM 957 O O . LYS A 1 127 ? 6.184 78.954 33.972 1.00 20.37 127 LYS A O 1
ATOM 963 N N . ARG A 1 128 ? 6.295 78.544 36.195 1.00 15.40 128 ARG A N 1
ATOM 964 C CA . ARG A 1 128 ? 4.945 79.011 36.468 1.00 15.94 128 ARG A CA 1
ATOM 965 C C . ARG A 1 128 ? 4.823 80.529 36.562 1.00 16.80 128 ARG A C 1
ATOM 966 O O . ARG A 1 128 ? 3.695 81.061 36.609 1.00 20.82 128 ARG A O 1
ATOM 974 N N . GLY A 1 129 ? 5.934 81.212 36.733 1.00 16.75 129 GLY A N 1
ATOM 975 C CA . GLY A 1 129 ? 6.039 82.636 36.819 1.00 18.45 129 GLY A CA 1
ATOM 976 C C . GLY A 1 129 ? 5.606 83.262 38.122 1.00 19.36 129 GLY A C 1
ATOM 977 O O . GLY A 1 129 ? 5.184 84.448 38.137 1.00 20.49 129 GLY A O 1
ATOM 978 N N . TRP A 1 130 ? 5.584 82.514 39.229 1.00 17.76 130 TRP A N 1
ATOM 979 C CA . TRP A 1 130 ? 5.145 83.075 40.524 1.00 17.65 130 TRP A CA 1
ATOM 980 C C . TRP A 1 130 ? 5.906 84.333 40.968 1.00 16.23 130 TRP A C 1
ATOM 981 O O . TRP A 1 130 ? 7.139 84.348 40.828 1.00 18.66 130 TRP A O 1
ATOM 992 N N . ASP A 1 131 ? 5.239 85.268 41.584 1.00 18.43 131 ASP A N 1
ATOM 993 C CA . ASP A 1 131 ? 5.962 86.433 42.161 1.00 20.13 131 ASP A CA 1
ATOM 994 C C . ASP A 1 131 ? 6.651 85.930 43.440 1.00 18.77 131 ASP A C 1
ATOM 995 O O . ASP A 1 131 ? 5.839 85.513 44.369 1.00 17.71 131 ASP A O 1
ATOM 1000 N N . VAL A 1 132 ? 7.934 86.074 43.557 1.00 19.94 132 VAL A N 1
ATOM 1001 C CA . VAL A 1 132 ? 8.617 85.606 44.797 1.00 21.11 132 VAL A CA 1
ATOM 1002 C C . VAL A 1 132 ? 8.095 86.297 46.045 1.00 21.38 132 VAL A C 1
ATOM 1003 O O . VAL A 1 132 ? 8.062 85.707 47.137 1.00 20.18 132 VAL A O 1
ATOM 1007 N N . LYS A 1 133 ? 7.640 87.534 45.905 1.00 21.32 133 LYS A N 1
ATOM 1008 C CA . LYS A 1 133 ? 7.134 88.282 47.067 1.00 24.20 133 LYS A CA 1
ATOM 1009 C C . LYS A 1 133 ? 5.928 87.620 47.699 1.00 22.52 133 LYS A C 1
ATOM 1010 O O . LYS A 1 133 ? 5.739 87.764 48.947 1.00 23.24 133 LYS A O 1
ATOM 1016 N N . GLU A 1 134 ? 5.100 86.887 46.927 1.00 19.60 134 GLU A N 1
ATOM 1017 C CA . GLU A 1 134 ? 3.934 86.239 47.566 1.00 18.71 134 GLU A CA 1
ATOM 1018 C C . GLU A 1 134 ? 4.056 84.700 47.652 1.00 14.80 134 GLU A C 1
ATOM 1019 O O . GLU A 1 134 ? 3.039 83.995 47.730 1.00 15.63 134 GLU A O 1
ATOM 1025 N N . SER A 1 135 ? 5.300 84.261 47.589 1.00 15.46 135 SER A N 1
ATOM 1026 C CA . SER A 1 135 ? 5.623 82.823 47.621 1.00 13.31 135 SER A CA 1
ATOM 1027 C C . SER A 1 135 ? 6.373 82.492 48.892 1.00 14.18 135 SER A C 1
ATOM 1028 O O . SER A 1 135 ? 7.039 83.370 49.485 1.00 13.88 135 SER A O 1
ATOM 1031 N N . ALA A 1 136 ? 6.295 81.241 49.321 1.00 11.99 136 ALA A N 1
ATOM 1032 C CA . ALA A 1 136 ? 7.056 80.817 50.530 1.00 11.74 136 ALA A CA 1
ATOM 1033 C C . ALA A 1 136 ? 7.384 79.342 50.389 1.00 12.22 136 ALA A C 1
ATOM 1034 O O . ALA A 1 136 ? 6.773 78.616 49.563 1.00 11.96 136 ALA A O 1
ATOM 1036 N N . VAL A 1 137 ? 8.340 78.882 51.154 1.00 11.52 137 VAL A N 1
ATOM 1037 C CA . VAL A 1 137 ? 8.728 77.472 51.247 1.00 11.28 137 VAL A CA 1
ATOM 1038 C C . VAL A 1 137 ? 8.228 76.954 52.596 1.00 11.04 137 VAL A C 1
ATOM 1039 O O . VAL A 1 137 ? 8.473 77.645 53.657 1.00 12.64 137 VAL A O 1
ATOM 1043 N N . MET A 1 138 ? 7.578 75.811 52.604 1.00 10.87 138 MET A N 1
ATOM 1044 C CA . MET A 1 138 ? 7.178 75.099 53.813 1.00 11.55 138 MET A CA 1
ATOM 1045 C C . MET A 1 138 ? 8.128 73.905 53.930 1.00 12.84 138 MET A C 1
ATOM 1046 O O . MET A 1 138 ? 8.028 73.035 53.018 1.00 12.08 138 MET A O 1
ATOM 1051 N N . ALA A 1 139 ? 9.028 73.883 54.897 1.00 12.74 139 ALA A N 1
ATOM 1052 C CA . ALA A 1 139 ? 9.995 72.761 55.030 1.00 11.35 139 ALA A CA 1
ATOM 1053 C C . ALA A 1 139 ? 9.501 71.898 56.223 1.00 12.86 139 ALA A C 1
ATOM 1054 O O . ALA A 1 139 ? 9.484 72.459 57.354 1.00 14.43 139 ALA A O 1
ATOM 1056 N N . ILE A 1 140 ? 9.045 70.676 55.895 1.00 10.09 140 ILE A N 1
ATOM 1057 C CA . ILE A 1 140 ? 8.517 69.777 56.964 1.00 10.45 140 ILE A CA 1
ATOM 1058 C C . ILE A 1 140 ? 9.701 68.943 57.377 1.00 12.66 140 ILE A C 1
ATOM 1059 O O . ILE A 1 140 ? 10.179 68.115 56.558 1.00 12.81 140 ILE A O 1
ATOM 1064 N N . THR A 1 141 ? 10.190 69.086 58.617 1.00 11.97 141 THR A N 1
ATOM 1065 C CA . THR A 1 141 ? 11.440 68.403 58.976 1.00 12.77 141 THR A CA 1
ATOM 1066 C C . THR A 1 141 ? 11.334 67.260 59.967 1.00 10.83 141 THR A C 1
ATOM 1067 O O . THR A 1 141 ? 10.384 67.195 60.770 1.00 13.88 141 THR A O 1
ATOM 1071 N N . ALA A 1 142 ? 12.351 66.404 59.881 1.00 12.07 142 ALA A N 1
ATOM 1072 C CA . ALA A 1 142 ? 12.495 65.224 60.793 1.00 13.37 142 ALA A CA 1
ATOM 1073 C C . ALA A 1 142 ? 13.951 65.239 61.222 1.00 15.59 142 ALA A C 1
ATOM 1074 O O . ALA A 1 142 ? 14.768 64.368 60.840 1.00 15.95 142 ALA A O 1
ATOM 1076 N N . ASN A 1 143 ? 14.334 66.303 61.932 1.00 17.31 143 ASN A N 1
ATOM 1077 C CA . ASN A 1 143 ? 15.779 66.533 62.252 1.00 19.07 143 ASN A CA 1
ATOM 1078 C C . ASN A 1 143 ? 16.440 65.462 63.117 1.00 18.30 143 ASN A C 1
ATOM 1079 O O . ASN A 1 143 ? 17.707 65.447 63.047 1.00 19.09 143 ASN A O 1
ATOM 1084 N N . GLU A 1 144 ? 15.673 64.627 63.765 1.00 19.06 144 GLU A N 1
ATOM 1085 C CA . GLU A 1 144 ? 16.301 63.563 64.607 1.00 21.49 144 GLU A CA 1
ATOM 1086 C C . GLU A 1 144 ? 16.824 62.441 63.733 1.00 21.56 144 GLU A C 1
ATOM 1087 O O . GLU A 1 144 ? 17.624 61.614 64.194 1.00 21.96 144 GLU A O 1
ATOM 1093 N N . LEU A 1 145 ? 16.424 62.419 62.454 1.00 17.00 145 LEU A N 1
ATOM 1094 C CA . LEU A 1 145 ? 16.912 61.384 61.519 1.00 16.15 145 LEU A CA 1
ATOM 1095 C C . LEU A 1 145 ? 17.901 62.002 60.544 1.00 14.34 145 LEU A C 1
ATOM 1096 O O . LEU A 1 145 ? 17.513 62.801 59.655 1.00 13.54 145 LEU A O 1
ATOM 1101 N N . ASP A 1 146 ? 19.179 61.664 60.668 1.00 13.55 146 ASP A N 1
ATOM 1102 C CA . ASP A 1 146 ? 20.246 62.268 59.850 1.00 13.95 146 ASP A CA 1
ATOM 1103 C C . ASP A 1 146 ? 19.963 62.268 58.344 1.00 12.93 146 ASP A C 1
ATOM 1104 O O . ASP A 1 146 ? 20.141 63.318 57.713 1.00 13.86 146 ASP A O 1
ATOM 1109 N N . THR A 1 147 ? 19.513 61.082 57.861 1.00 11.24 147 THR A N 1
ATOM 1110 C CA . THR A 1 147 ? 19.263 61.024 56.387 1.00 13.22 147 THR A CA 1
ATOM 1111 C C . THR A 1 147 ? 18.129 62.002 55.966 1.00 10.53 147 THR A C 1
ATOM 1112 O O . THR A 1 147 ? 18.246 62.556 54.850 1.00 11.97 147 THR A O 1
ATOM 1116 N N . ALA A 1 148 ? 17.151 62.168 56.800 1.00 9.77 148 ALA A N 1
ATOM 1117 C CA . ALA A 1 148 ? 16.007 63.045 56.558 1.00 10.64 148 ALA A CA 1
ATOM 1118 C C . ALA A 1 148 ? 16.518 64.527 56.597 1.00 13.63 148 ALA A C 1
ATOM 1119 O O . ALA A 1 148 ? 16.296 65.339 55.669 1.00 12.63 148 ALA A O 1
ATOM 1121 N N . ARG A 1 149 ? 17.262 64.836 57.674 1.00 12.25 149 ARG A N 1
ATOM 1122 C CA . ARG A 1 149 ? 17.846 66.152 57.884 1.00 13.69 149 ARG A CA 1
ATOM 1123 C C . ARG A 1 149 ? 18.768 66.569 56.769 1.00 11.23 149 ARG A C 1
ATOM 1124 O O . ARG A 1 149 ? 18.674 67.777 56.332 1.00 13.79 149 ARG A O 1
ATOM 1132 N N . ARG A 1 150 ? 19.607 65.728 56.262 1.00 11.83 150 ARG A N 1
ATOM 1133 C CA . ARG A 1 150 ? 20.552 66.073 55.155 1.00 12.76 150 ARG A CA 1
ATOM 1134 C C . ARG A 1 150 ? 19.729 66.339 53.891 1.00 13.02 150 ARG A C 1
ATOM 1135 O O . ARG A 1 150 ? 20.063 67.288 53.111 1.00 12.72 150 ARG A O 1
ATOM 1143 N N . ARG A 1 151 ? 18.613 65.620 53.673 1.00 11.49 151 ARG A N 1
ATOM 1144 C CA . ARG A 1 151 ? 17.774 65.886 52.503 1.00 11.22 151 ARG A CA 1
ATOM 1145 C C . ARG A 1 151 ? 17.118 67.260 52.604 1.00 12.17 151 ARG A C 1
ATOM 1146 O O . ARG A 1 151 ? 17.140 68.044 51.637 1.00 12.34 151 ARG A O 1
ATOM 1154 N N . THR A 1 152 ? 16.496 67.598 53.720 1.00 10.87 152 THR A N 1
ATOM 1155 C CA . THR A 1 152 ? 15.735 68.892 53.805 1.00 11.19 152 THR A CA 1
ATOM 1156 C C . THR A 1 152 ? 16.707 70.086 53.852 1.00 13.57 152 THR A C 1
ATOM 1157 O O . THR A 1 152 ? 16.401 71.129 53.267 1.00 13.84 152 THR A O 1
ATOM 1161 N N . THR A 1 153 ? 17.829 69.877 54.554 1.00 14.13 153 THR A N 1
ATOM 1162 C CA . THR A 1 153 ? 18.835 70.963 54.585 1.00 14.37 153 THR A CA 1
ATOM 1163 C C . THR A 1 153 ? 19.374 71.194 53.189 1.00 14.89 153 THR A C 1
ATOM 1164 O O . THR A 1 153 ? 19.490 72.380 52.752 1.00 15.64 153 THR A O 1
ATOM 1168 N N . GLY A 1 154 ? 19.679 70.115 52.448 1.00 12.39 154 GLY A N 1
ATOM 1169 C CA . GLY A 1 154 ? 20.218 70.208 51.091 1.00 13.51 154 GLY A CA 1
ATOM 1170 C C . GLY A 1 154 ? 19.235 70.963 50.194 1.00 12.79 154 GLY A C 1
ATOM 1171 O O . GLY A 1 154 ? 19.646 71.834 49.414 1.00 14.50 154 GLY A O 1
ATOM 1172 N N . SER A 1 155 ? 17.963 70.640 50.350 1.00 11.04 155 SER A N 1
ATOM 1173 C CA . SER A 1 155 ? 16.890 71.273 49.570 1.00 10.25 155 SER A CA 1
ATOM 1174 C C . SER A 1 155 ? 16.790 72.783 49.882 1.00 11.81 155 SER A C 1
ATOM 1175 O O . SER A 1 155 ? 16.774 73.603 48.939 1.00 13.06 155 SER A O 1
ATOM 1178 N N . MET A 1 156 ? 16.757 73.135 51.177 1.00 12.41 156 MET A N 1
ATOM 1179 C CA . MET A 1 156 ? 16.707 74.574 51.559 1.00 12.69 156 MET A CA 1
ATOM 1180 C C . MET A 1 156 ? 17.996 75.264 51.099 1.00 13.52 156 MET A C 1
ATOM 1181 O O . MET A 1 156 ? 17.896 76.415 50.600 1.00 15.31 156 MET A O 1
ATOM 1186 N N . ASP A 1 157 ? 19.135 74.624 51.224 1.00 13.31 157 ASP A N 1
ATOM 1187 C CA . ASP A 1 157 ? 20.407 75.279 50.756 1.00 13.83 157 ASP A CA 1
ATOM 1188 C C . ASP A 1 157 ? 20.357 75.595 49.274 1.00 16.64 157 ASP A C 1
ATOM 1189 O O . ASP A 1 157 ? 20.863 76.688 48.783 1.00 17.22 157 ASP A O 1
ATOM 1194 N N . ALA A 1 158 ? 19.829 74.667 48.502 1.00 14.80 158 ALA A N 1
ATOM 1195 C CA . ALA A 1 158 ? 19.724 74.826 47.036 1.00 15.37 158 ALA A CA 1
ATOM 1196 C C . ALA A 1 158 ? 18.763 75.983 46.724 1.00 14.53 158 ALA A C 1
ATOM 1197 O O . ALA A 1 158 ? 19.035 76.717 45.741 1.00 16.45 158 ALA A O 1
ATOM 1199 N N . LEU A 1 159 ? 17.696 76.099 47.488 1.00 13.92 159 LEU A N 1
ATOM 1200 C CA . LEU A 1 159 ? 16.707 77.170 47.215 1.00 13.62 159 LEU A CA 1
ATOM 1201 C C . LEU A 1 159 ? 17.379 78.529 47.465 1.00 16.17 159 LEU A C 1
ATOM 1202 O O . LEU A 1 159 ? 17.229 79.486 46.685 1.00 16.48 159 LEU A O 1
ATOM 1207 N N . LYS A 1 160 ? 18.018 78.616 48.627 1.00 16.67 160 LYS A N 1
ATOM 1208 C CA . LYS A 1 160 ? 18.729 79.853 49.017 1.00 18.53 160 LYS A CA 1
ATOM 1209 C C . LYS A 1 160 ? 19.790 80.169 47.972 1.00 19.34 160 LYS A C 1
ATOM 1210 O O . LYS A 1 160 ? 19.940 81.363 47.589 1.00 22.49 160 LYS A O 1
ATOM 1216 N N . ALA A 1 161 ? 20.529 79.198 47.473 1.00 19.68 161 ALA A N 1
ATOM 1217 C CA . ALA A 1 161 ? 21.580 79.407 46.482 1.00 20.82 161 ALA A CA 1
ATOM 1218 C C . ALA A 1 161 ? 20.985 79.925 45.172 1.00 23.07 161 ALA A C 1
ATOM 1219 O O . ALA A 1 161 ? 21.657 80.788 44.540 1.00 23.52 161 ALA A O 1
ATOM 1221 N N . ALA A 1 162 ? 19.818 79.457 44.766 1.00 21.98 162 ALA A N 1
ATOM 1222 C CA . ALA A 1 162 ? 19.140 79.889 43.526 1.00 22.92 162 ALA A CA 1
ATOM 1223 C C . ALA A 1 162 ? 18.563 81.313 43.721 1.00 23.58 162 ALA A C 1
ATOM 1224 O O . ALA A 1 162 ? 18.140 81.888 42.700 1.00 26.53 162 ALA A O 1
ATOM 1226 N N . GLY A 1 163 ? 18.501 81.867 44.899 1.00 22.68 163 GLY A N 1
ATOM 1227 C CA . GLY A 1 163 ? 17.957 83.197 45.086 1.00 23.57 163 GLY A CA 1
ATOM 1228 C C . GLY A 1 163 ? 16.679 83.262 45.858 1.00 24.00 163 GLY A C 1
ATOM 1229 O O . GLY A 1 163 ? 16.140 84.369 46.037 1.00 24.77 163 GLY A O 1
ATOM 1230 N N . PHE A 1 164 ? 16.140 82.140 46.318 1.00 20.07 164 PHE A N 1
ATOM 1231 C CA . PHE A 1 164 ? 14.879 82.212 47.083 1.00 20.51 164 PHE A CA 1
ATOM 1232 C C . PHE A 1 164 ? 15.179 82.967 48.408 1.00 20.05 164 PHE A C 1
ATOM 1233 O O . PHE A 1 164 ? 16.129 82.586 49.126 1.00 20.92 164 PHE A O 1
ATOM 1241 N N . PRO A 1 165 ? 14.434 83.974 48.759 1.00 20.05 165 PRO A N 1
ATOM 1242 C CA . PRO A 1 165 ? 14.679 84.736 49.976 1.00 20.80 165 PRO A CA 1
ATOM 1243 C C . PRO A 1 165 ? 14.662 83.887 51.208 1.00 20.77 165 PRO A C 1
ATOM 1244 O O . PRO A 1 165 ? 13.607 83.240 51.497 1.00 20.81 165 PRO A O 1
ATOM 1248 N N . GLU A 1 166 ? 15.701 83.887 51.988 1.00 21.55 166 GLU A N 1
ATOM 1249 C CA . GLU A 1 166 ? 15.807 83.154 53.236 1.00 22.39 166 GLU A CA 1
ATOM 1250 C C . GLU A 1 166 ? 14.696 83.355 54.226 1.00 21.51 166 GLU A C 1
ATOM 1251 O O . GLU A 1 166 ? 14.190 82.471 54.991 1.00 21.49 166 GLU A O 1
ATOM 1257 N N . LYS A 1 167 ? 14.207 84.599 54.359 1.00 21.27 167 LYS A N 1
ATOM 1258 C CA . LYS A 1 167 ? 13.184 84.938 55.349 1.00 21.76 167 LYS A CA 1
ATOM 1259 C C . LYS A 1 167 ? 11.807 84.369 55.006 1.00 19.19 167 LYS A C 1
ATOM 1260 O O . LYS A 1 167 ? 10.912 84.434 55.833 1.00 20.31 167 LYS A O 1
ATOM 1266 N N . GLN A 1 168 ? 11.673 83.837 53.790 1.00 17.61 168 GLN A N 1
ATOM 1267 C CA . GLN A 1 168 ? 10.373 83.283 53.361 1.00 15.34 168 GLN A CA 1
ATOM 1268 C C . GLN A 1 168 ? 10.418 81.737 53.361 1.00 16.54 168 GLN A C 1
ATOM 1269 O O . GLN A 1 168 ? 9.623 81.140 52.628 1.00 15.26 168 GLN A O 1
ATOM 1275 N N . ILE A 1 169 ? 11.334 81.176 54.109 1.00 15.76 169 ILE A N 1
ATOM 1276 C CA . ILE A 1 169 ? 11.534 79.709 54.289 1.00 15.88 169 ILE A CA 1
ATOM 1277 C C . ILE A 1 169 ? 11.106 79.378 55.716 1.00 14.94 169 ILE A C 1
ATOM 1278 O O . ILE A 1 169 ? 11.840 79.831 56.644 1.00 17.63 169 ILE A O 1
ATOM 1283 N N . TYR A 1 170 ? 10.001 78.695 55.864 1.00 14.02 170 TYR A N 1
ATOM 1284 C CA . TYR A 1 170 ? 9.445 78.378 57.174 1.00 15.48 170 TYR A CA 1
ATOM 1285 C C . TYR A 1 170 ? 9.567 76.854 57.424 1.00 18.15 170 TYR A C 1
ATOM 1286 O O . TYR A 1 170 ? 9.067 76.084 56.590 1.00 19.66 170 TYR A O 1
ATOM 1295 N N . GLN A 1 171 ? 10.123 76.501 58.563 1.00 16.64 171 GLN A N 1
ATOM 1296 C CA . GLN A 1 171 ? 10.356 75.113 58.945 1.00 16.31 171 GLN A CA 1
ATOM 1297 C C . GLN A 1 171 ? 9.356 74.725 59.990 1.00 17.73 171 GLN A C 1
ATOM 1298 O O . GLN A 1 171 ? 9.034 75.566 60.871 1.00 17.55 171 GLN A O 1
ATOM 1304 N N . VAL A 1 172 ? 8.917 73.473 59.951 1.00 15.04 172 VAL A N 1
ATOM 1305 C CA . VAL A 1 172 ? 7.956 72.934 60.918 1.00 14.56 172 VAL A CA 1
ATOM 1306 C C . VAL A 1 172 ? 8.295 71.453 61.097 1.00 15.30 172 VAL A C 1
ATOM 1307 O O . VAL A 1 172 ? 8.345 70.712 60.115 1.00 13.97 172 VAL A O 1
ATOM 1311 N N . PRO A 1 173 ? 8.506 71.014 62.314 1.00 16.06 173 PRO A N 1
ATOM 1312 C CA . PRO A 1 173 ? 8.795 69.597 62.587 1.00 16.51 173 PRO A CA 1
ATOM 1313 C C . PRO A 1 173 ? 7.562 68.756 62.525 1.00 15.89 173 PRO A C 1
ATOM 1314 O O . PRO A 1 173 ? 6.395 69.151 62.837 1.00 16.47 173 PRO A O 1
ATOM 1318 N N . THR A 1 174 ? 7.767 67.526 61.986 1.00 15.62 174 THR A N 1
ATOM 1319 C CA . THR A 1 174 ? 6.667 66.562 61.916 1.00 14.29 174 THR A CA 1
ATOM 1320 C C . THR A 1 174 ? 6.934 65.505 63.016 1.00 17.07 174 THR A C 1
ATOM 1321 O O . THR A 1 174 ? 8.112 65.109 63.149 1.00 17.84 174 THR A O 1
ATOM 1325 N N . LYS A 1 175 ? 5.873 65.073 63.663 1.00 18.73 175 LYS A N 1
ATOM 1326 C CA . LYS A 1 175 ? 5.995 64.023 64.701 1.00 20.87 175 LYS A CA 1
ATOM 1327 C C . LYS A 1 175 ? 6.123 62.635 64.092 1.00 20.88 175 LYS A C 1
ATOM 1328 O O . LYS A 1 175 ? 6.662 61.707 64.763 1.00 21.74 175 LYS A O 1
ATOM 1334 N N . SER A 1 176 ? 5.695 62.376 62.852 1.00 17.48 176 SER A N 1
ATOM 1335 C CA . SER A 1 176 ? 5.795 61.010 62.283 1.00 16.76 176 SER A CA 1
ATOM 1336 C C . SER A 1 176 ? 6.100 61.204 60.785 1.00 15.69 176 SER A C 1
ATOM 1337 O O . SER A 1 176 ? 5.717 62.254 60.247 1.00 16.41 176 SER A O 1
ATOM 1340 N N . ASN A 1 177 ? 6.878 60.305 60.224 1.00 15.30 177 ASN A N 1
ATOM 1341 C CA . ASN A 1 177 ? 7.262 60.413 58.828 1.00 15.09 177 ASN A CA 1
ATOM 1342 C C . ASN A 1 177 ? 6.178 59.794 57.954 1.00 16.49 177 ASN A C 1
ATOM 1343 O O . ASN A 1 177 ? 6.478 58.766 57.315 1.00 21.56 177 ASN A O 1
ATOM 1348 N N . ASP A 1 178 ? 4.989 60.262 57.939 1.00 14.07 178 ASP A N 1
ATOM 1349 C CA . ASP A 1 178 ? 3.878 59.701 57.167 1.00 14.62 178 ASP A CA 1
ATOM 1350 C C . ASP A 1 178 ? 2.917 60.859 56.800 1.00 14.14 178 ASP A C 1
ATOM 1351 O O . ASP A 1 178 ? 3.184 62.031 57.182 1.00 13.51 178 ASP A O 1
ATOM 1356 N N . ILE A 1 179 ? 1.867 60.506 56.090 1.00 13.32 179 ILE A N 1
ATOM 1357 C CA . ILE A 1 179 ? 0.895 61.549 55.654 1.00 14.28 179 ILE A CA 1
ATOM 1358 C C . ILE A 1 179 ? 0.222 62.1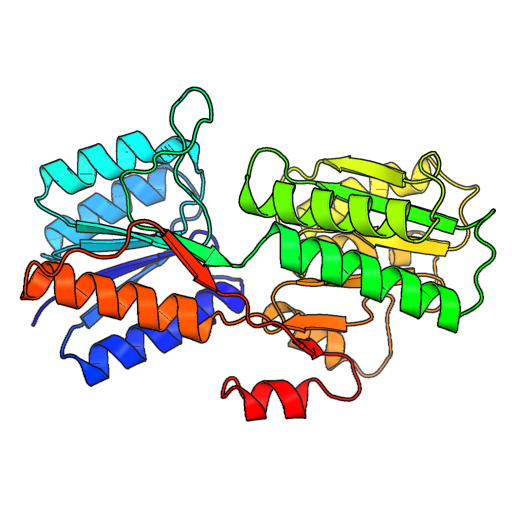96 56.855 1.00 14.88 179 ILE A C 1
ATOM 1359 O O . ILE A 1 179 ? 0.178 63.433 56.886 1.00 14.94 179 ILE A O 1
ATOM 1364 N N . PRO A 1 180 ? -0.289 61.463 57.814 1.00 15.42 180 PRO A N 1
ATOM 1365 C CA . PRO A 1 180 ? -0.933 62.117 58.984 1.00 15.87 180 PRO A CA 1
ATOM 1366 C C . PRO A 1 180 ? -0.017 63.074 59.709 1.00 14.25 180 PRO A C 1
ATOM 1367 O O . PRO A 1 180 ? -0.483 64.189 60.068 1.00 15.33 180 PRO A O 1
ATOM 1371 N N . GLY A 1 181 ? 1.211 62.729 60.021 1.00 11.39 181 GLY A N 1
ATOM 1372 C CA . GLY A 1 181 ? 2.139 63.592 60.739 1.00 12.71 181 GLY A CA 1
ATOM 1373 C C . GLY A 1 181 ? 2.428 64.857 59.951 1.00 14.11 181 GLY A C 1
ATOM 1374 O O . GLY A 1 181 ? 2.311 65.965 60.505 1.00 13.72 181 GLY A O 1
ATOM 1375 N N . ALA A 1 182 ? 2.717 64.670 58.648 1.00 12.20 182 ALA A N 1
ATOM 1376 C CA . ALA A 1 182 ? 3.039 65.879 57.822 1.00 11.64 182 ALA A CA 1
ATOM 1377 C C . ALA A 1 182 ? 1.850 66.785 57.596 1.00 12.27 182 ALA A C 1
ATOM 1378 O O . ALA A 1 182 ? 1.956 68.044 57.518 1.00 12.90 182 ALA A O 1
ATOM 1380 N N . PHE A 1 183 ? 0.667 66.224 57.502 1.00 10.99 183 PHE A N 1
ATOM 1381 C CA . PHE A 1 183 ? -0.611 66.914 57.346 1.00 9.69 183 PHE A CA 1
ATOM 1382 C C . PHE A 1 183 ? -0.772 67.878 58.555 1.00 12.32 183 PHE A C 1
ATOM 1383 O O . PHE A 1 183 ? -1.072 69.050 58.407 1.00 13.13 183 PHE A O 1
ATOM 1391 N N . ASP A 1 184 ? -0.594 67.274 59.740 1.00 13.58 184 ASP A N 1
ATOM 1392 C CA . ASP A 1 184 ? -0.750 68.094 60.988 1.00 15.35 184 ASP A CA 1
ATOM 1393 C C . ASP A 1 184 ? 0.222 69.252 61.043 1.00 13.94 184 ASP A C 1
ATOM 1394 O O . ASP A 1 184 ? -0.144 70.410 61.417 1.00 14.51 184 ASP A O 1
ATOM 1399 N N . ALA A 1 185 ? 1.456 68.978 60.731 1.00 11.90 185 ALA A N 1
ATOM 1400 C CA . ALA A 1 185 ? 2.550 69.949 60.723 1.00 10.62 185 ALA A CA 1
ATOM 1401 C C . ALA A 1 185 ? 2.195 71.071 59.740 1.00 15.02 185 ALA A C 1
ATOM 1402 O O . ALA A 1 185 ? 2.267 72.244 60.138 1.00 15.51 185 ALA A O 1
ATOM 1404 N N . ALA A 1 186 ? 1.922 70.661 58.477 1.00 13.82 186 ALA A N 1
ATOM 1405 C CA . ALA A 1 186 ? 1.650 71.661 57.440 1.00 13.68 186 ALA A CA 1
ATOM 1406 C C . ALA A 1 186 ? 0.433 72.510 57.830 1.00 12.77 186 ALA A C 1
ATOM 1407 O O . ALA A 1 186 ? 0.444 73.740 57.635 1.00 14.58 186 ALA A O 1
ATOM 1409 N N . ASN A 1 187 ? -0.589 71.877 58.313 1.00 12.93 187 ASN A N 1
ATOM 1410 C CA . ASN A 1 187 ? -1.817 72.625 58.687 1.00 15.72 187 ASN A CA 1
ATOM 1411 C C . ASN A 1 187 ? -1.467 73.718 59.709 1.00 17.84 187 ASN A C 1
ATOM 1412 O O . ASN A 1 187 ? -1.983 74.876 59.569 1.00 18.95 187 ASN A O 1
ATOM 1417 N N . SER A 1 188 ? -0.611 73.445 60.637 1.00 17.63 188 SER A N 1
ATOM 1418 C CA . SER A 1 188 ? -0.256 74.452 61.682 1.00 20.13 188 SER A CA 1
ATOM 1419 C C . SER A 1 188 ? 0.506 75.602 61.066 1.00 19.30 188 SER A C 1
ATOM 1420 O O . SER A 1 188 ? 0.378 76.739 61.558 1.00 22.77 188 SER A O 1
ATOM 1423 N N . MET A 1 189 ? 1.339 75.379 60.076 1.00 16.62 189 MET A N 1
ATOM 1424 C CA . MET A 1 189 ? 2.122 76.458 59.452 1.00 18.28 189 MET A CA 1
ATOM 1425 C C . MET A 1 189 ? 1.228 77.300 58.531 1.00 18.22 189 MET A C 1
ATOM 1426 O O . MET A 1 189 ? 1.372 78.558 58.469 1.00 19.23 189 MET A O 1
ATOM 1431 N N . LEU A 1 190 ? 0.356 76.624 57.767 1.00 15.99 190 LEU A N 1
ATOM 1432 C CA . LEU A 1 190 ? -0.500 77.321 56.824 1.00 15.91 190 LEU A CA 1
ATOM 1433 C C . LEU A 1 190 ? -1.345 78.450 57.479 1.00 16.48 190 LEU A C 1
ATOM 1434 O O . LEU A 1 190 ? -1.433 79.551 56.909 1.00 17.14 190 LEU A O 1
ATOM 1439 N N . VAL A 1 191 ? -1.939 78.155 58.617 1.00 16.90 191 VAL A N 1
ATOM 1440 C CA . VAL A 1 191 ? -2.811 79.177 59.249 1.00 18.89 191 VAL A CA 1
ATOM 1441 C C . VAL A 1 191 ? -1.989 80.313 59.850 1.00 19.22 191 VAL A C 1
ATOM 1442 O O . VAL A 1 191 ? -2.628 81.342 60.208 1.00 22.07 191 VAL A O 1
ATOM 1446 N N . GLN A 1 192 ? -0.689 80.169 59.951 1.00 17.93 192 GLN A N 1
ATOM 1447 C CA . GLN A 1 192 ? 0.178 81.219 60.473 1.00 16.42 192 GLN A CA 1
ATOM 1448 C C . GLN A 1 192 ? 0.578 82.161 59.335 1.00 17.80 192 GLN A C 1
ATOM 1449 O O . GLN A 1 192 ? 1.189 83.233 59.623 1.00 17.67 192 GLN A O 1
ATOM 1455 N N . HIS A 1 193 ? 0.328 81.759 58.064 1.00 15.72 193 HIS A N 1
ATOM 1456 C CA . HIS A 1 193 ? 0.778 82.615 56.956 1.00 14.28 193 HIS A CA 1
ATOM 1457 C C . HIS A 1 193 ? -0.228 82.924 55.864 1.00 16.27 193 HIS A C 1
ATOM 1458 O O . HIS A 1 193 ? -0.067 82.507 54.671 1.00 17.20 193 HIS A O 1
ATOM 1465 N N . PRO A 1 194 ? -1.278 83.650 56.168 1.00 15.56 194 PRO A N 1
ATOM 1466 C CA . PRO A 1 194 ? -2.322 84.039 55.233 1.00 15.74 194 PRO A CA 1
ATOM 1467 C C . PRO A 1 194 ? -1.845 84.866 54.070 1.00 15.65 194 PRO A C 1
ATOM 1468 O O . PRO A 1 194 ? -2.550 85.002 53.049 1.00 16.42 194 PRO A O 1
ATOM 1472 N N . GLU A 1 195 ? -0.678 85.491 54.211 1.00 14.44 195 GLU A N 1
ATOM 1473 C CA . GLU A 1 195 ? -0.106 86.383 53.213 1.00 15.16 195 GLU A CA 1
ATOM 1474 C C . GLU A 1 195 ? 0.439 85.606 51.996 1.00 15.69 195 GLU A C 1
ATOM 1475 O O . GLU A 1 195 ? 0.672 86.218 50.943 1.00 16.25 195 GLU A O 1
ATOM 1481 N N . VAL A 1 196 ? 0.617 84.276 52.207 1.00 13.31 196 VAL A N 1
ATOM 1482 C CA . VAL A 1 196 ? 1.228 83.506 51.099 1.00 12.92 196 VAL A CA 1
ATOM 1483 C C . VAL A 1 196 ? 0.211 83.024 50.077 1.00 10.80 196 VAL A C 1
ATOM 1484 O O . VAL A 1 196 ? -0.795 82.384 50.436 1.00 12.75 196 VAL A O 1
ATOM 1488 N N . LYS A 1 197 ? 0.511 83.283 48.806 1.00 11.81 197 LYS A N 1
ATOM 1489 C CA . LYS A 1 197 ? -0.350 82.866 47.730 1.00 14.34 197 LYS A CA 1
ATOM 1490 C C . LYS A 1 197 ? 0.122 81.579 46.989 1.00 13.38 197 LYS A C 1
ATOM 1491 O O . LYS A 1 197 ? -0.672 80.932 46.326 1.00 14.27 197 LYS A O 1
ATOM 1497 N N . HIS A 1 198 ? 1.383 81.234 47.122 1.00 11.74 198 HIS A N 1
ATOM 1498 C CA . HIS A 1 198 ? 1.989 80.076 46.427 1.00 11.17 198 HIS A CA 1
ATOM 1499 C C . HIS A 1 198 ? 3.006 79.450 47.379 1.00 10.78 198 HIS A C 1
ATOM 1500 O O . HIS A 1 198 ? 3.817 80.140 48.003 1.00 11.52 198 HIS A O 1
ATOM 1507 N N . TRP A 1 199 ? 2.900 78.105 47.488 1.00 12.17 199 TRP A N 1
ATOM 1508 C CA . TRP A 1 199 ? 3.823 77.379 48.369 1.00 10.42 199 TRP A CA 1
ATOM 1509 C C . TRP A 1 199 ? 4.700 76.336 47.628 1.00 11.06 199 TRP A C 1
ATOM 1510 O O . TRP A 1 199 ? 4.139 75.574 46.856 1.00 12.01 199 TRP A O 1
ATOM 1521 N N . LEU A 1 200 ? 5.962 76.314 48.011 1.00 9.62 200 LEU A N 1
ATOM 1522 C CA . LEU A 1 200 ? 6.917 75.243 47.667 1.00 10.65 200 LEU A CA 1
ATOM 1523 C C . LEU A 1 200 ? 6.867 74.308 48.908 1.00 11.55 200 LEU A C 1
ATOM 1524 O O . LEU A 1 200 ? 7.017 74.883 50.031 1.00 11.94 200 LEU A O 1
ATOM 1529 N N . ILE A 1 201 ? 6.678 72.992 48.767 1.00 10.93 201 ILE A N 1
ATOM 1530 C CA . ILE A 1 201 ? 6.667 72.085 49.937 1.00 9.72 201 ILE A CA 1
ATOM 1531 C C . ILE A 1 201 ? 7.890 71.179 49.921 1.00 11.65 201 ILE A C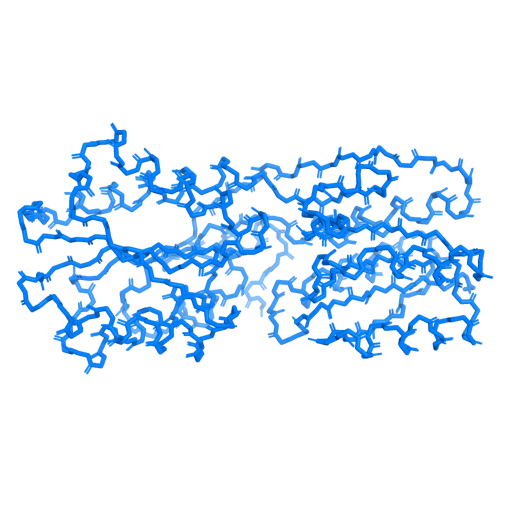 1
ATOM 1532 O O . ILE A 1 201 ? 8.128 70.402 48.923 1.00 13.28 201 ILE A O 1
ATOM 1537 N N . VAL A 1 202 ? 8.745 71.330 50.912 1.00 11.72 202 VAL A N 1
ATOM 1538 C CA . VAL A 1 202 ? 10.001 70.575 51.099 1.00 9.49 202 VAL A CA 1
ATOM 1539 C C . VAL A 1 202 ? 9.790 69.475 52.144 1.00 11.22 202 VAL A C 1
ATOM 1540 O O . VAL A 1 202 ? 9.279 69.849 53.244 1.00 11.11 202 VAL A O 1
ATOM 1544 N N . GLY A 1 203 ? 10.173 68.245 51.856 1.00 10.73 203 GLY A N 1
ATOM 1545 C CA . GLY A 1 203 ? 9.979 67.101 52.854 1.00 10.40 203 GLY A CA 1
ATOM 1546 C C . GLY A 1 203 ? 10.995 66.044 52.386 1.00 8.53 203 GLY A C 1
ATOM 1547 O O . GLY A 1 203 ? 11.351 66.023 51.193 1.00 9.40 203 GLY A O 1
ATOM 1548 N N . MET A 1 204 ? 11.440 65.181 53.267 1.00 8.97 204 MET A N 1
ATOM 1549 C CA . MET A 1 204 ? 12.490 64.196 52.940 1.00 8.53 204 MET A CA 1
ATOM 1550 C C . MET A 1 204 ? 11.979 63.045 52.090 1.00 7.84 204 MET A C 1
ATOM 1551 O O . MET A 1 204 ? 12.834 62.304 51.512 1.00 9.62 204 MET A O 1
ATOM 1556 N N . ASN A 1 205 ? 10.684 62.801 52.027 1.00 7.65 205 ASN A N 1
ATOM 1557 C CA . ASN A 1 205 ? 10.184 61.635 51.216 1.00 8.13 205 ASN A CA 1
ATOM 1558 C C . ASN A 1 205 ? 8.790 61.952 50.701 1.00 7.26 205 ASN A C 1
ATOM 1559 O O . ASN A 1 205 ? 8.156 62.937 51.068 1.00 8.79 205 ASN A O 1
ATOM 1564 N N . ASP A 1 206 ? 8.284 61.031 49.851 1.00 7.00 206 ASP A N 1
ATOM 1565 C CA . ASP A 1 206 ? 6.989 61.218 49.243 1.00 8.56 206 ASP A CA 1
ATOM 1566 C C . ASP A 1 206 ? 5.878 61.448 50.249 1.00 8.95 206 ASP A C 1
ATOM 1567 O O . ASP A 1 206 ? 5.045 62.347 50.038 1.00 8.72 206 ASP A O 1
ATOM 1572 N N . SER A 1 207 ? 5.773 60.571 51.286 1.00 8.99 207 SER A N 1
ATOM 1573 C CA . SER A 1 207 ? 4.645 60.700 52.207 1.00 8.87 207 SER A CA 1
ATOM 1574 C C . SER A 1 207 ? 4.623 62.074 52.924 1.00 5.46 207 SER A C 1
ATOM 1575 O O . SER A 1 207 ? 3.523 62.606 53.150 1.00 9.65 207 SER A O 1
ATOM 1578 N N . THR A 1 208 ? 5.823 62.506 53.236 1.00 7.67 208 THR A N 1
ATOM 1579 C CA . THR A 1 208 ? 5.923 63.829 53.946 1.00 8.82 208 THR A CA 1
ATOM 1580 C C . THR A 1 208 ? 5.395 64.973 53.072 1.00 7.89 208 THR A C 1
ATOM 1581 O O . THR A 1 208 ? 4.528 65.771 53.478 1.00 9.86 208 THR A O 1
ATOM 1585 N N . VAL A 1 209 ? 5.900 64.951 51.824 1.00 9.18 209 VAL A N 1
ATOM 1586 C CA . VAL A 1 209 ? 5.417 65.958 50.865 1.00 8.71 209 VAL A CA 1
ATOM 1587 C C . VAL A 1 209 ? 3.923 65.778 50.600 1.00 8.33 209 VAL A C 1
ATOM 1588 O O . VAL A 1 209 ? 3.184 66.806 50.475 1.00 8.33 209 VAL A O 1
ATOM 1592 N N . LEU A 1 210 ? 3.406 64.555 50.421 1.00 7.78 210 LEU A N 1
ATOM 1593 C CA . LEU A 1 210 ? 1.995 64.311 50.163 1.00 7.13 210 LEU A CA 1
ATOM 1594 C C . LEU A 1 210 ? 1.156 64.893 51.325 1.00 9.33 210 LEU A C 1
ATOM 1595 O O . LEU A 1 210 ? 0.094 65.454 51.052 1.00 10.43 210 LEU A O 1
ATOM 1600 N N . GLY A 1 211 ? 1.556 64.663 52.589 1.00 10.24 211 GLY A N 1
ATOM 1601 C CA . GLY A 1 211 ? 0.756 65.224 53.720 1.00 11.46 211 GLY A CA 1
ATOM 1602 C C . GLY A 1 211 ? 0.689 66.763 53.634 1.00 10.59 211 GLY A C 1
ATOM 1603 O O . GLY A 1 211 ? -0.350 67.375 53.922 1.00 10.83 211 GLY A O 1
ATOM 1604 N N . GLY A 1 212 ? 1.800 67.367 53.236 1.00 11.62 212 GLY A N 1
ATOM 1605 C CA . GLY A 1 212 ? 1.883 68.856 53.064 1.00 10.58 212 GLY A CA 1
ATOM 1606 C C . GLY A 1 212 ? 0.900 69.281 51.980 1.00 11.21 212 GLY A C 1
ATOM 1607 O O . GLY A 1 212 ? 0.133 70.259 52.082 1.00 11.63 212 GLY A O 1
ATOM 1608 N N . VAL A 1 213 ? 0.956 68.525 50.842 1.00 9.42 213 VAL A N 1
ATOM 1609 C CA . VAL A 1 213 ? 0.028 68.842 49.726 1.00 10.19 213 VAL A CA 1
ATOM 1610 C C . VAL A 1 213 ? -1.428 68.691 50.155 1.00 8.93 213 VAL A C 1
ATOM 1611 O O . VAL A 1 213 ? -2.295 69.583 49.875 1.00 11.19 213 VAL A O 1
ATOM 1615 N N . ARG A 1 214 ? -1.783 67.590 50.810 1.00 8.54 214 ARG A N 1
ATOM 1616 C CA . ARG A 1 214 ? -3.150 67.382 51.302 1.00 8.57 214 ARG A CA 1
ATOM 1617 C C . ARG A 1 214 ? -3.611 68.561 52.191 1.00 10.39 214 ARG A C 1
ATOM 1618 O O . ARG A 1 214 ? -4.750 69.036 52.066 1.00 11.65 214 ARG A O 1
ATOM 1626 N N . ALA A 1 215 ? -2.706 69.007 53.072 1.00 10.26 215 ALA A N 1
ATOM 1627 C CA . ALA A 1 215 ? -3.045 70.144 53.977 1.00 12.29 215 ALA A CA 1
ATOM 1628 C C . ALA A 1 215 ? -3.361 71.438 53.189 1.00 12.79 215 ALA A C 1
ATOM 1629 O O . ALA A 1 215 ? -4.334 72.172 53.493 1.00 12.45 215 ALA A O 1
ATOM 1631 N N . THR A 1 216 ? -2.550 71.719 52.152 1.00 13.19 216 THR A N 1
ATOM 1632 C CA . THR A 1 216 ? -2.772 72.927 51.310 1.00 14.26 216 THR A CA 1
ATOM 1633 C C . THR A 1 216 ? -4.084 72.884 50.608 1.00 14.63 216 THR A C 1
ATOM 1634 O O . THR A 1 216 ? -4.784 73.919 50.483 1.00 14.95 216 THR A O 1
ATOM 1638 N N . GLU A 1 217 ? -4.489 71.711 50.109 1.00 13.70 217 GLU A N 1
ATOM 1639 C CA . GLU A 1 217 ? -5.795 71.575 49.477 1.00 14.80 217 GLU A CA 1
ATOM 1640 C C . GLU A 1 217 ? -6.878 71.927 50.452 1.00 15.16 217 GLU A C 1
ATOM 1641 O O . GLU A 1 217 ? -7.867 72.603 50.109 1.00 15.34 217 GLU A O 1
ATOM 1647 N N . GLY A 1 218 ? -6.734 71.481 51.715 1.00 13.05 218 GLY A N 1
ATOM 1648 C CA . GLY A 1 218 ? -7.723 71.762 52.768 1.00 16.24 218 GLY A CA 1
ATOM 1649 C C . GLY A 1 218 ? -7.806 73.236 53.119 1.00 16.47 218 GLY A C 1
ATOM 1650 O O . GLY A 1 218 ? -8.851 73.625 53.712 1.00 18.70 218 GLY A O 1
ATOM 1651 N N . GLN A 1 219 ? -6.806 74.006 52.815 1.00 13.68 219 GLN A N 1
ATOM 1652 C CA . GLN A 1 219 ? -6.784 75.451 53.119 1.00 15.38 219 GLN A CA 1
ATOM 1653 C C . GLN A 1 219 ? -7.128 76.293 51.856 1.00 14.97 219 GLN A C 1
ATOM 1654 O O . GLN A 1 219 ? -6.812 77.479 51.817 1.00 17.39 219 GLN A O 1
ATOM 1660 N N . GLY A 1 220 ? -7.723 75.617 50.857 1.00 14.98 220 GLY A N 1
ATOM 1661 C CA . GLY A 1 220 ? -8.151 76.322 49.680 1.00 14.88 220 GLY A CA 1
ATOM 1662 C C . GLY A 1 220 ? -7.156 76.703 48.650 1.00 15.00 220 GLY A C 1
ATOM 1663 O O . GLY A 1 220 ? -7.451 77.645 47.847 1.00 15.39 220 GLY A O 1
ATOM 1664 N N . PHE A 1 221 ? -6.006 76.048 48.557 1.00 13.29 221 PHE A N 1
ATOM 1665 C CA . PHE A 1 221 ? -4.995 76.329 47.496 1.00 12.95 221 PHE A CA 1
ATOM 1666 C C . PHE A 1 221 ? -5.262 75.372 46.318 1.00 13.56 221 PHE A C 1
ATOM 1667 O O . PHE A 1 221 ? -5.506 74.193 46.622 1.00 16.15 221 PHE A O 1
ATOM 1675 N N . LYS A 1 222 ? -5.217 75.904 45.117 1.00 13.61 222 LYS A N 1
ATOM 1676 C CA . LYS A 1 222 ? -5.439 75.013 43.924 1.00 14.45 222 LYS A CA 1
ATOM 1677 C C . LYS A 1 222 ? -4.084 74.480 43.518 1.00 12.67 222 LYS A C 1
ATOM 1678 O O . LYS A 1 222 ? -3.039 75.084 43.846 1.00 13.08 222 LYS A O 1
ATOM 1684 N N . ALA A 1 223 ? -4.011 73.423 42.707 1.00 12.79 223 ALA A N 1
ATOM 1685 C CA . ALA A 1 223 ? -2.784 72.826 42.286 1.00 11.92 223 ALA A CA 1
ATOM 1686 C C . ALA A 1 223 ? -1.767 73.783 41.686 1.00 11.26 223 ALA A C 1
ATOM 1687 O O . ALA A 1 223 ? -0.533 73.646 41.842 1.00 12.33 223 ALA A O 1
ATOM 1689 N N . ALA A 1 224 ? -2.245 74.797 40.906 1.00 11.77 224 ALA A N 1
ATOM 1690 C CA . ALA A 1 224 ? -1.328 75.703 40.243 1.00 11.16 224 ALA A CA 1
ATOM 1691 C C . ALA A 1 224 ? -0.444 76.465 41.218 1.00 10.88 224 ALA A C 1
ATOM 1692 O O . ALA A 1 224 ? 0.650 76.897 40.843 1.00 12.85 224 ALA A O 1
ATOM 1694 N N . ASP A 1 225 ? -1.022 76.609 42.442 1.00 10.49 225 ASP A N 1
ATOM 1695 C CA . ASP A 1 225 ? -0.317 77.422 43.448 1.00 11.14 225 ASP A CA 1
ATOM 1696 C C . ASP A 1 225 ? 0.522 76.638 44.446 1.00 12.30 225 ASP A C 1
ATOM 1697 O O . ASP A 1 225 ? 1.028 77.206 45.429 1.00 12.55 225 ASP A O 1
ATOM 1702 N N . ILE A 1 226 ? 0.689 75.336 44.174 1.00 10.97 226 ILE A N 1
ATOM 1703 C CA . ILE A 1 226 ? 1.439 74.444 45.039 1.00 10.48 226 ILE A CA 1
ATOM 1704 C C . ILE A 1 226 ? 2.439 73.646 44.220 1.00 8.88 226 ILE A C 1
ATOM 1705 O O . ILE A 1 226 ? 2.022 73.049 43.199 1.00 11.06 226 ILE A O 1
ATOM 1710 N N . ILE A 1 227 ? 3.667 73.524 44.688 1.00 8.86 227 ILE A N 1
ATOM 1711 C CA . ILE A 1 227 ? 4.656 72.625 44.064 1.00 9.30 227 ILE A CA 1
ATOM 1712 C C . ILE A 1 227 ? 5.300 71.798 45.195 1.00 10.51 227 ILE A C 1
ATOM 1713 O O . ILE A 1 227 ? 6.039 72.395 45.991 1.00 11.30 227 ILE A O 1
ATOM 1718 N N . GLY A 1 228 ? 5.045 70.503 45.164 1.00 9.41 228 GLY A N 1
ATOM 1719 C CA . GLY A 1 228 ? 5.734 69.554 46.092 1.00 9.56 228 GLY A CA 1
ATOM 1720 C C . GLY A 1 228 ? 6.384 68.489 45.195 1.00 9.83 228 GLY A C 1
ATOM 1721 O O . GLY A 1 228 ? 5.750 67.986 44.252 1.00 10.72 228 GLY A O 1
ATOM 1722 N N . ILE A 1 229 ? 7.651 68.245 45.492 1.00 9.05 229 ILE A N 1
ATOM 1723 C CA . ILE A 1 229 ? 8.423 67.216 44.782 1.00 9.63 229 ILE A CA 1
ATOM 1724 C C . ILE A 1 229 ? 8.906 66.202 45.866 1.00 9.17 229 ILE A C 1
ATOM 1725 O O . ILE A 1 229 ? 9.679 66.605 46.732 1.00 9.99 229 ILE A O 1
ATOM 1730 N N . GLY A 1 230 ? 8.373 64.994 45.772 1.00 8.36 230 GLY A N 1
ATOM 1731 C CA . GLY A 1 230 ? 8.790 63.987 46.817 1.00 7.46 230 GLY A CA 1
ATOM 1732 C C . GLY A 1 230 ? 10.112 63.354 46.459 1.00 8.72 230 GLY A C 1
ATOM 1733 O O . GLY A 1 230 ? 10.873 63.707 45.523 1.00 8.98 230 GLY A O 1
ATOM 1734 N N . ILE A 1 231 ? 10.501 62.441 47.356 1.00 8.26 231 ILE A N 1
ATOM 1735 C CA . ILE A 1 231 ? 11.668 61.571 47.207 1.00 7.65 231 ILE A CA 1
ATOM 1736 C C . ILE A 1 231 ? 11.229 60.132 47.519 1.00 8.67 231 ILE A C 1
ATOM 1737 O O . ILE A 1 231 ? 10.590 59.945 48.588 1.00 9.48 231 ILE A O 1
ATOM 1742 N N . ASN A 1 232 ? 11.545 59.212 46.654 1.00 9.03 232 ASN A N 1
ATOM 1743 C CA . ASN A 1 232 ? 11.351 57.723 46.732 1.00 8.49 232 ASN A CA 1
ATOM 1744 C C . ASN A 1 232 ? 10.840 57.205 45.343 1.00 9.00 232 ASN A C 1
ATOM 1745 O O . ASN A 1 232 ? 11.284 56.076 45.008 1.00 9.15 232 ASN A O 1
ATOM 1750 N N . GLY A 1 233 ? 9.956 57.968 44.712 1.00 9.21 233 GLY A N 1
ATOM 1751 C CA . GLY A 1 233 ? 9.462 57.579 43.370 1.00 7.37 233 GLY A CA 1
ATOM 1752 C C . GLY A 1 233 ? 8.362 56.565 43.456 1.00 9.22 233 GLY A C 1
ATOM 1753 O O . GLY A 1 233 ? 7.201 56.802 43.097 1.00 10.82 233 GLY A O 1
ATOM 1754 N N . VAL A 1 234 ? 8.773 55.350 43.924 1.00 8.87 234 VAL A N 1
ATOM 1755 C CA . VAL A 1 234 ? 7.790 54.235 44.041 1.00 8.24 234 VAL A CA 1
ATOM 1756 C C . VAL A 1 234 ? 6.612 54.580 44.946 1.00 9.39 234 VAL A C 1
ATOM 1757 O O . VAL A 1 234 ? 5.517 53.998 44.758 1.00 11.80 234 VAL A O 1
ATOM 1761 N N . ASP A 1 235 ? 6.834 55.422 45.960 1.00 8.30 235 ASP A N 1
ATOM 1762 C CA . ASP A 1 235 ? 5.734 55.803 46.864 1.00 10.39 235 ASP A CA 1
ATOM 1763 C C . ASP A 1 235 ? 4.728 56.795 46.232 1.00 12.88 235 ASP A C 1
ATOM 1764 O O . ASP A 1 235 ? 3.678 57.004 46.817 1.00 15.47 235 ASP A O 1
ATOM 1769 N N . ALA A 1 236 ? 5.112 57.421 45.148 1.00 10.98 236 ALA A N 1
ATOM 1770 C CA . ALA A 1 236 ? 4.273 58.464 44.485 1.00 10.87 236 ALA A CA 1
ATOM 1771 C C . ALA A 1 236 ? 3.417 57.924 43.378 1.00 13.24 236 ALA A C 1
ATOM 1772 O O . ALA A 1 236 ? 2.645 58.730 42.817 1.00 12.92 236 ALA A O 1
ATOM 1774 N N . VAL A 1 237 ? 3.511 56.637 43.050 1.00 13.08 237 VAL A N 1
ATOM 1775 C CA . VAL A 1 237 ? 2.734 56.170 41.857 1.00 13.62 237 VAL A CA 1
ATOM 1776 C C . VAL A 1 237 ? 1.250 56.385 41.974 1.00 11.51 237 VAL A C 1
ATOM 1777 O O . VAL A 1 237 ? 0.606 56.802 40.953 1.00 13.99 237 VAL A O 1
ATOM 1781 N N . SER A 1 238 ? 0.606 56.141 43.105 1.00 11.29 238 SER A N 1
ATOM 1782 C CA . SER A 1 238 ? -0.856 56.321 43.175 1.00 14.44 238 SER A CA 1
ATOM 1783 C C . SER A 1 238 ? -1.195 57.816 42.941 1.00 13.67 238 SER A C 1
ATOM 1784 O O . SER A 1 238 ? -2.211 58.119 42.317 1.00 14.66 238 SER A O 1
ATOM 1787 N N . GLU A 1 239 ? -0.339 58.751 43.433 1.00 10.92 239 GLU A N 1
ATOM 1788 C CA . GLU A 1 239 ? -0.622 60.168 43.206 1.00 11.15 239 GLU A CA 1
ATOM 1789 C C . GLU A 1 239 ? -0.478 60.585 41.748 1.00 10.00 239 GLU A C 1
ATOM 1790 O O . GLU A 1 239 ? -1.372 61.247 41.226 1.00 11.26 239 GLU A O 1
ATOM 1796 N N . LEU A 1 240 ? 0.600 60.140 41.140 1.00 10.50 240 LEU A N 1
ATOM 1797 C CA . LEU A 1 240 ? 0.861 60.521 39.697 1.00 10.51 240 LEU A CA 1
ATOM 1798 C C . LEU A 1 240 ? -0.122 59.845 38.745 1.00 12.25 240 LEU A C 1
ATOM 1799 O O . LEU A 1 240 ? -0.194 60.362 37.599 1.00 14.41 240 LEU A O 1
ATOM 1804 N N . SER A 1 241 ? -0.761 58.773 39.159 1.00 11.89 241 SER A N 1
ATOM 1805 C CA . SER A 1 241 ? -1.745 58.018 38.379 1.00 11.35 241 SER A CA 1
ATOM 1806 C C . SER A 1 241 ? -3.134 58.608 38.387 1.00 12.89 241 SER A C 1
ATOM 1807 O O . SER A 1 241 ? -4.011 58.176 37.661 1.00 15.31 241 SER A O 1
ATOM 1810 N N . LYS A 1 242 ? -3.450 59.543 39.299 1.00 10.75 242 LYS A N 1
ATOM 1811 C CA . LYS A 1 242 ? -4.739 60.197 39.393 1.00 10.34 242 LYS A CA 1
ATOM 1812 C C . LYS A 1 242 ? -5.106 60.859 38.051 1.00 10.01 242 LYS A C 1
ATOM 1813 O O . LYS A 1 242 ? -4.211 61.319 37.310 1.00 13.11 242 LYS A O 1
ATOM 1819 N N . ALA A 1 243 ? -6.423 60.981 37.786 1.00 11.88 243 ALA A N 1
ATOM 1820 C CA . ALA A 1 243 ? -6.851 61.671 36.538 1.00 12.83 243 ALA A CA 1
ATOM 1821 C C . ALA A 1 243 ? -6.351 63.081 36.531 1.00 14.54 243 ALA A C 1
ATOM 1822 O O . ALA A 1 243 ? -5.728 63.599 35.579 1.00 15.79 243 ALA A O 1
ATOM 1824 N N . GLN A 1 244 ? -6.651 63.815 37.638 1.00 13.50 244 GLN A N 1
ATOM 1825 C CA . GLN A 1 244 ? -6.251 65.239 37.646 1.00 15.86 244 GLN A CA 1
ATOM 1826 C C . GLN A 1 244 ? -4.928 65.577 38.309 1.00 14.91 244 GLN A C 1
ATOM 1827 O O . GLN A 1 244 ? -4.556 64.951 39.299 1.00 16.39 244 GLN A O 1
ATOM 1833 N N . ALA A 1 245 ? -4.284 66.619 37.802 1.00 11.72 245 ALA A N 1
ATOM 1834 C CA . ALA A 1 245 ? -3.022 67.073 38.394 1.00 11.67 245 ALA A CA 1
ATOM 1835 C C . ALA A 1 245 ? -3.311 67.684 39.775 1.00 11.48 245 ALA A C 1
ATOM 1836 O O . ALA A 1 245 ? -4.378 68.252 40.032 1.00 12.57 245 ALA A O 1
ATOM 1838 N N . THR A 1 246 ? -2.350 67.511 40.672 1.00 11.49 246 THR A N 1
ATOM 1839 C CA . THR A 1 246 ? -2.406 68.058 42.029 1.00 10.07 246 THR A CA 1
ATOM 1840 C C . THR A 1 246 ? -1.183 68.907 42.302 1.00 8.64 246 THR A C 1
ATOM 1841 O O . THR A 1 246 ? -0.289 69.065 41.459 1.00 11.09 246 THR A O 1
ATOM 1845 N N . GLY A 1 247 ? -1.078 69.403 43.573 1.00 8.37 247 GLY A N 1
ATOM 1846 C CA . GLY A 1 247 ? 0.106 70.158 43.986 1.00 9.62 247 GLY A CA 1
ATOM 1847 C C . GLY A 1 247 ? 1.350 69.281 44.072 1.00 8.61 247 GLY A C 1
ATOM 1848 O O . GLY A 1 247 ? 2.456 69.834 44.189 1.00 10.88 247 GLY A O 1
ATOM 1849 N N . PHE A 1 248 ? 1.172 67.964 44.018 1.00 9.20 248 PHE A N 1
ATOM 1850 C CA . PHE A 1 248 ? 2.317 66.993 44.041 1.00 9.46 248 PHE A CA 1
ATOM 1851 C C . PHE A 1 248 ? 2.778 66.907 42.559 1.00 9.76 248 PHE A C 1
ATOM 1852 O O . PHE A 1 248 ? 2.078 66.217 41.779 1.00 11.11 248 PHE A O 1
ATOM 1860 N N . TYR A 1 249 ? 3.839 67.598 42.247 1.00 8.95 249 TYR A N 1
ATOM 1861 C CA . TYR A 1 249 ? 4.289 67.713 40.843 1.00 10.75 249 TYR A CA 1
ATOM 1862 C C . TYR A 1 249 ? 5.078 66.519 40.336 1.00 10.89 249 TYR A C 1
ATOM 1863 O O . TYR A 1 249 ? 5.106 66.123 39.128 1.00 10.83 249 TYR A O 1
ATOM 1872 N N . GLY A 1 250 ? 5.884 65.915 41.218 1.00 11.58 250 GLY A N 1
ATOM 1873 C CA . GLY A 1 250 ? 6.767 64.757 40.765 1.00 8.92 250 GLY A CA 1
ATOM 1874 C C . GLY A 1 250 ? 7.478 64.181 41.998 1.00 8.97 250 GLY A C 1
ATOM 1875 O O . GLY A 1 250 ? 7.295 64.656 43.128 1.00 9.56 250 GLY A O 1
ATOM 1876 N N . SER A 1 251 ? 8.356 63.261 41.686 1.00 9.24 251 SER A N 1
ATOM 1877 C CA . SER A 1 251 ? 9.140 62.635 42.770 1.00 9.67 251 SER A CA 1
ATOM 1878 C C . SER A 1 251 ? 10.534 62.326 42.232 1.00 10.99 251 SER A C 1
ATOM 1879 O O . SER A 1 251 ? 10.706 62.060 40.984 1.00 12.12 251 SER A O 1
ATOM 1882 N N . LEU A 1 252 ? 11.518 62.355 43.097 1.00 8.94 252 LEU A N 1
ATOM 1883 C CA . LEU A 1 252 ? 12.890 61.952 42.739 1.00 9.79 252 LEU A CA 1
ATOM 1884 C C . LEU A 1 252 ? 13.012 60.434 43.027 1.00 10.05 252 LEU A C 1
ATOM 1885 O O . LEU A 1 252 ? 12.834 59.981 44.189 1.00 9.67 252 LEU A O 1
ATOM 1890 N N . LEU A 1 253 ? 13.173 59.643 41.974 1.00 8.97 253 LEU A N 1
ATOM 1891 C CA . LEU A 1 253 ? 13.273 58.198 42.060 1.00 9.36 253 LEU A CA 1
ATOM 1892 C C . LEU A 1 253 ? 14.718 57.716 42.263 1.00 11.43 253 LEU A C 1
ATOM 1893 O O . LEU A 1 253 ? 15.512 57.766 41.280 1.00 11.31 253 LEU A O 1
ATOM 1898 N N . PRO A 1 254 ? 15.096 57.299 43.456 1.00 10.92 254 PRO A N 1
ATOM 1899 C CA . PRO A 1 254 ? 16.418 56.716 43.698 1.00 11.28 254 PRO A CA 1
ATOM 1900 C C . PRO A 1 254 ? 16.396 55.220 43.339 1.00 11.53 254 PRO A C 1
ATOM 1901 O O . PRO A 1 254 ? 15.629 54.789 42.458 1.00 12.19 254 PRO A O 1
ATOM 1905 N N . SER A 1 255 ? 17.140 54.372 44.064 1.00 9.79 255 SER A N 1
ATOM 1906 C CA . SER A 1 255 ? 17.257 52.940 43.729 1.00 11.08 255 SER A CA 1
ATOM 1907 C C . SER A 1 255 ? 17.001 51.977 44.883 1.00 8.37 255 SER A C 1
ATOM 1908 O O . SER A 1 255 ? 17.996 51.430 45.406 1.00 10.57 255 SER A O 1
ATOM 1911 N N . PRO A 1 256 ? 15.718 51.862 45.258 1.00 8.50 256 PRO A N 1
ATOM 1912 C CA . PRO A 1 256 ? 15.368 50.905 46.365 1.00 9.33 256 PRO A CA 1
ATOM 1913 C C . PRO A 1 256 ? 15.768 49.474 45.983 1.00 9.30 256 PRO A C 1
ATOM 1914 O O . PRO A 1 256 ? 16.012 48.560 46.833 1.00 11.57 256 PRO A O 1
ATOM 1918 N N . ASP A 1 257 ? 15.779 49.143 44.657 1.00 9.93 257 ASP A N 1
ATOM 1919 C CA . ASP A 1 257 ? 16.185 47.841 44.150 1.00 10.31 257 ASP A CA 1
ATOM 1920 C C . ASP A 1 257 ? 17.640 47.618 44.524 1.00 10.48 257 ASP A C 1
ATOM 1921 O O . ASP A 1 257 ? 17.996 46.511 44.977 1.00 10.78 257 ASP A O 1
ATOM 1926 N N . VAL A 1 258 ? 18.535 48.604 44.361 1.00 8.58 258 VAL A N 1
ATOM 1927 C CA . VAL A 1 258 ? 19.929 48.496 44.751 1.00 9.15 258 VAL A CA 1
ATOM 1928 C C . VAL A 1 258 ? 20.057 48.280 46.287 1.00 10.14 258 VAL A C 1
ATOM 1929 O O . VAL A 1 258 ? 20.802 47.410 46.771 1.00 11.72 258 VAL A O 1
ATOM 1933 N N . HIS A 1 259 ? 19.268 49.100 47.005 1.00 10.05 259 HIS A N 1
ATOM 1934 C CA . HIS A 1 259 ? 19.307 48.978 48.510 1.00 10.23 259 HIS A CA 1
ATOM 1935 C C . HIS A 1 259 ? 18.968 47.554 48.939 1.00 10.33 259 HIS A C 1
ATOM 1936 O O . HIS A 1 259 ? 19.657 46.942 49.797 1.00 13.09 259 HIS A O 1
ATOM 1943 N N . GLY A 1 260 ? 17.890 46.993 48.401 1.00 9.86 260 GLY A N 1
ATOM 1944 C CA . GLY A 1 260 ? 17.424 45.626 48.783 1.00 10.81 260 GLY A CA 1
ATOM 1945 C C . GLY A 1 260 ? 18.407 44.562 48.354 1.00 12.03 260 GLY A C 1
ATOM 1946 O O . GLY A 1 260 ? 18.802 43.670 49.141 1.00 11.45 260 GLY A O 1
ATOM 1947 N N . TYR A 1 261 ? 18.802 44.547 47.067 1.00 9.64 261 TYR A N 1
ATOM 1948 C CA . TYR A 1 261 ? 19.702 43.476 46.591 1.00 9.58 261 TYR A CA 1
ATOM 1949 C C . TYR A 1 261 ? 21.091 43.555 47.153 1.00 10.81 261 TYR A C 1
ATOM 1950 O O . TYR A 1 261 ? 21.707 42.555 47.628 1.00 11.59 261 TYR A O 1
ATOM 1959 N N . LYS A 1 262 ? 21.718 44.749 47.028 1.00 9.73 262 LYS A N 1
ATOM 1960 C CA . LYS A 1 262 ? 23.113 44.928 47.410 1.00 10.86 262 LYS A CA 1
ATOM 1961 C C . LYS A 1 262 ? 23.324 44.684 48.908 1.00 11.98 262 LYS A C 1
ATOM 1962 O O . LYS A 1 262 ? 24.346 44.037 49.290 1.00 12.08 262 LYS A O 1
ATOM 1968 N N . SER A 1 263 ? 22.441 45.202 49.765 1.00 10.63 263 SER A N 1
ATOM 1969 C CA . SER A 1 263 ? 22.646 44.936 51.224 1.00 10.31 263 SER A CA 1
ATOM 1970 C C . SER A 1 263 ? 22.568 43.440 51.512 1.00 9.92 263 SER A C 1
ATOM 1971 O O . SER A 1 263 ? 23.413 42.936 52.292 1.00 11.00 263 SER A O 1
ATOM 1974 N N . SER A 1 264 ? 21.613 42.735 50.912 1.00 10.64 264 SER A N 1
ATOM 1975 C CA . SER A 1 264 ? 21.413 41.282 51.083 1.00 12.48 264 SER A CA 1
ATOM 1976 C C . SER A 1 264 ? 22.613 40.491 50.538 1.00 12.92 264 SER A C 1
ATOM 1977 O O . SER A 1 264 ? 23.096 39.570 51.200 1.00 13.52 264 SER A O 1
ATOM 1980 N N . GLU A 1 265 ? 23.069 40.915 49.344 1.00 10.74 265 GLU A N 1
ATOM 1981 C CA . GLU A 1 265 ? 24.235 40.246 48.744 1.00 13.91 265 GLU A CA 1
ATOM 1982 C C . GLU A 1 265 ? 25.491 40.362 49.578 1.00 15.23 265 GLU A C 1
ATOM 1983 O O . GLU A 1 265 ? 26.274 39.391 49.828 1.00 16.22 265 GLU A O 1
ATOM 1989 N N . MET A 1 266 ? 25.797 41.563 50.093 1.00 14.67 266 MET A N 1
ATOM 1990 C CA . MET A 1 266 ? 26.935 41.879 50.935 1.00 14.03 266 MET A CA 1
ATOM 1991 C C . MET A 1 266 ? 26.780 41.081 52.245 1.00 14.90 266 MET A C 1
ATOM 1992 O O . MET A 1 266 ? 27.797 40.570 52.737 1.00 17.09 266 MET A O 1
ATOM 1997 N N . LEU A 1 267 ? 25.563 40.973 52.768 1.00 13.87 267 LEU A N 1
ATOM 1998 C CA . LEU A 1 267 ? 25.380 40.218 54.039 1.00 15.63 267 LEU A CA 1
ATOM 1999 C C . LEU A 1 267 ? 25.735 38.736 53.844 1.00 17.28 267 LEU A C 1
ATOM 2000 O O . LEU A 1 267 ? 26.374 38.067 54.663 1.00 18.67 267 LEU A O 1
ATOM 2005 N N . TYR A 1 268 ? 25.241 38.204 52.729 1.00 16.69 268 TYR A N 1
ATOM 2006 C CA . TYR A 1 268 ? 25.491 36.773 52.386 1.00 18.92 268 TYR A CA 1
ATOM 2007 C C . TYR A 1 268 ? 26.980 36.514 52.261 1.00 18.78 268 TYR A C 1
ATOM 2008 O O . TYR A 1 268 ? 27.502 35.579 52.932 1.00 21.62 268 TYR A O 1
ATOM 2017 N N . ASN A 1 269 ? 27.691 37.276 51.489 1.00 18.86 269 ASN A N 1
ATOM 2018 C CA . ASN A 1 269 ? 29.136 37.161 51.271 1.00 20.31 269 ASN A CA 1
ATOM 2019 C C . ASN A 1 269 ? 29.875 37.190 52.620 1.00 22.75 269 ASN A C 1
ATOM 2020 O O . ASN A 1 269 ? 30.897 36.456 52.799 1.00 22.61 269 ASN A O 1
ATOM 2025 N N . TRP A 1 270 ? 29.336 38.046 53.486 1.00 19.86 270 TRP A N 1
ATOM 2026 C CA . TRP A 1 270 ? 29.947 38.269 54.796 1.00 21.86 270 TRP A CA 1
ATOM 2027 C C . TRP A 1 270 ? 29.758 37.017 55.669 1.00 22.82 270 TRP A C 1
ATOM 2028 O O . TRP A 1 270 ? 30.775 36.622 56.317 1.00 23.71 270 TRP A O 1
ATOM 2039 N N . VAL A 1 271 ? 28.541 36.514 55.669 1.00 22.01 271 VAL A N 1
ATOM 2040 C CA . VAL A 1 271 ? 28.158 35.377 56.496 1.00 26.30 271 VAL A CA 1
ATOM 2041 C C . VAL A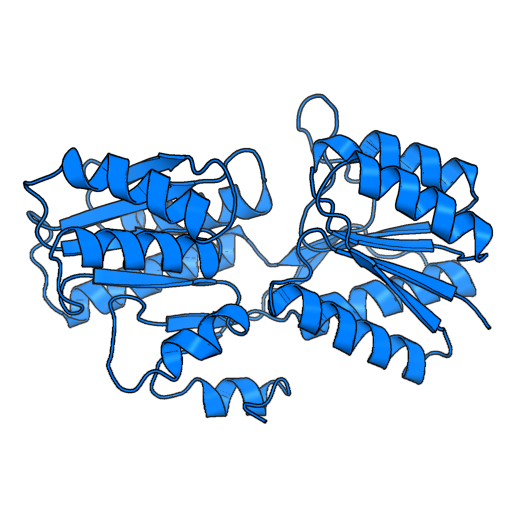 1 271 ? 28.730 34.047 55.950 1.00 29.14 271 VAL A C 1
ATOM 2042 O O . VAL A 1 271 ? 29.213 33.220 56.769 1.00 29.65 271 VAL A O 1
ATOM 2046 N N . ALA A 1 272 ? 28.702 33.874 54.648 1.00 27.82 272 ALA A N 1
ATOM 2047 C CA . ALA A 1 272 ? 29.119 32.673 53.961 1.00 31.09 272 ALA A CA 1
ATOM 2048 C C . ALA A 1 272 ? 30.614 32.659 53.665 1.00 32.79 272 ALA A C 1
ATOM 2049 O O . ALA A 1 272 ? 31.108 31.494 53.649 1.00 35.65 272 ALA A O 1
ATOM 2051 N N . LYS A 1 273 ? 31.280 33.752 53.439 1.00 32.67 273 LYS A N 1
ATOM 2052 C CA . LYS A 1 273 ? 32.703 33.738 53.111 1.00 34.83 273 LYS A CA 1
ATOM 2053 C C . LYS A 1 273 ? 33.536 34.644 53.992 1.00 35.36 273 LYS A C 1
ATOM 2054 O O . LYS A 1 273 ? 34.764 34.737 53.774 1.00 36.90 273 LYS A O 1
ATOM 2060 N N . ASP A 1 274 ? 32.953 35.262 54.991 1.00 34.78 274 ASP A N 1
ATOM 2061 C CA . ASP A 1 274 ? 33.692 36.205 55.856 1.00 35.81 274 ASP A CA 1
ATOM 2062 C C . ASP A 1 274 ? 34.364 37.240 54.928 1.00 34.97 274 ASP A C 1
ATOM 2063 O O . ASP A 1 274 ? 35.497 37.700 55.147 1.00 37.45 274 ASP A O 1
ATOM 2068 N N . VAL A 1 275 ? 33.592 37.643 53.922 1.00 33.02 275 VAL A N 1
ATOM 2069 C CA . VAL A 1 275 ? 34.003 38.743 53.033 1.00 30.45 275 VAL A CA 1
ATOM 2070 C C . VAL A 1 275 ? 33.397 40.031 53.665 1.00 29.66 275 VAL A C 1
ATOM 2071 O O . VAL A 1 275 ? 32.153 40.103 53.688 1.00 27.35 275 VAL A O 1
ATOM 2075 N N . GLU A 1 276 ? 34.208 40.851 54.250 1.00 29.19 276 GLU A N 1
ATOM 2076 C CA . GLU A 1 276 ? 33.964 42.095 54.975 1.00 30.56 276 GLU A CA 1
ATOM 2077 C C . GLU A 1 276 ? 33.397 43.195 54.109 1.00 28.14 276 GLU A C 1
ATOM 2078 O O . GLU A 1 276 ? 34.086 43.720 53.189 1.00 27.65 276 GLU A O 1
ATOM 2084 N N . PRO A 1 277 ? 32.169 43.634 54.336 1.00 26.39 277 PRO A N 1
ATOM 2085 C CA . PRO A 1 277 ? 31.614 44.698 53.501 1.00 24.75 277 PRO A CA 1
ATOM 2086 C C . PRO A 1 277 ? 32.297 46.022 53.688 1.00 23.57 277 PRO A C 1
ATOM 2087 O O . PRO A 1 277 ? 32.853 46.324 54.772 1.00 23.04 277 PRO A O 1
ATOM 2091 N N . PRO A 1 278 ? 32.197 46.913 52.674 1.00 23.12 278 PRO A N 1
ATOM 2092 C CA . PRO A 1 278 ? 32.675 48.287 52.846 1.00 21.76 278 PRO A CA 1
ATOM 2093 C C . PRO A 1 278 ? 31.830 48.906 53.961 1.00 20.17 278 PRO A C 1
ATOM 2094 O O . PRO A 1 278 ? 30.625 48.488 54.094 1.00 19.50 278 PRO A O 1
ATOM 2098 N N . LYS A 1 279 ? 32.308 49.805 54.772 1.00 20.88 279 LYS A N 1
ATOM 2099 C CA . LYS A 1 279 ? 31.591 50.430 55.856 1.00 20.61 279 LYS A CA 1
ATOM 2100 C C . LY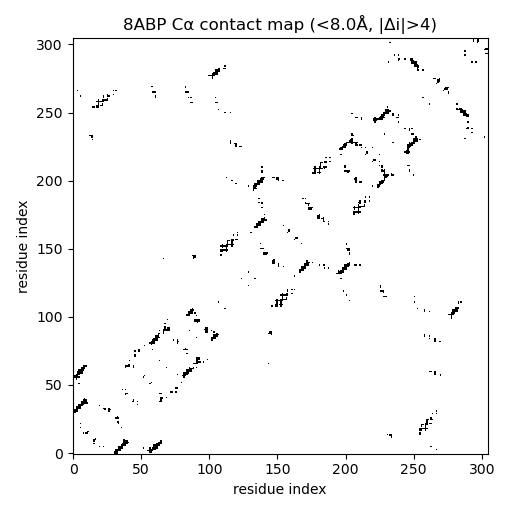S A 1 279 ? 30.458 51.329 55.342 1.00 19.02 279 LYS A C 1
ATOM 2101 O O . LYS A 1 279 ? 29.441 51.466 55.981 1.00 19.31 279 LYS A O 1
ATOM 2107 N N . PHE A 1 280 ? 30.714 51.969 54.187 1.00 18.56 280 PHE A N 1
ATOM 2108 C CA . PHE A 1 280 ? 29.697 52.948 53.712 1.00 19.03 280 PHE A CA 1
ATOM 2109 C C . PHE A 1 280 ? 29.519 52.782 52.214 1.00 19.80 280 PHE A C 1
ATOM 2110 O O . PHE A 1 280 ? 30.536 52.818 51.481 1.00 20.13 280 PHE A O 1
ATOM 2118 N N . THR A 1 281 ? 28.269 52.602 51.809 1.00 18.02 281 THR A N 1
ATOM 2119 C CA . THR A 1 281 ? 27.886 52.458 50.382 1.00 17.46 281 THR A CA 1
ATOM 2120 C C . THR A 1 281 ? 26.841 53.552 50.148 1.00 17.04 281 THR A C 1
ATOM 2121 O O . THR A 1 281 ? 25.791 53.516 50.803 1.00 15.83 281 THR A O 1
ATOM 2125 N N . GLU A 1 282 ? 27.147 54.523 49.297 1.00 15.26 282 GLU A N 1
ATOM 2126 C CA . GLU A 1 282 ? 26.208 55.637 49.048 1.00 16.59 282 GLU A CA 1
ATOM 2127 C C . GLU A 1 282 ? 25.735 55.501 47.605 1.00 16.91 282 GLU A C 1
ATOM 2128 O O . GLU A 1 282 ? 26.591 55.393 46.669 1.00 18.17 282 GLU A O 1
ATOM 2134 N N . VAL A 1 283 ? 24.424 55.350 47.473 1.00 14.72 283 VAL A N 1
ATOM 2135 C CA . VAL A 1 283 ? 23.841 55.141 46.092 1.00 16.20 283 VAL A CA 1
ATOM 2136 C C . VAL A 1 283 ? 23.446 56.515 45.570 1.00 16.60 283 VAL A C 1
ATOM 2137 O O . VAL A 1 283 ? 22.707 57.227 46.232 1.00 16.26 283 VAL A O 1
ATOM 2141 N N . THR A 1 284 ? 23.985 56.882 44.408 1.00 17.49 284 THR A N 1
ATOM 2142 C CA . THR A 1 284 ? 23.741 58.262 43.908 1.00 18.41 284 THR A CA 1
ATOM 2143 C C . THR A 1 284 ? 22.680 58.435 42.832 1.00 17.51 284 THR A C 1
ATOM 2144 O O . THR A 1 284 ? 22.352 59.600 42.536 1.00 20.79 284 THR A O 1
ATOM 2148 N N . ASP A 1 285 ? 22.218 57.342 42.247 1.00 17.63 285 ASP A N 1
ATOM 2149 C CA . ASP A 1 285 ? 21.213 57.306 41.210 1.00 19.35 285 ASP A CA 1
ATOM 2150 C C . ASP A 1 285 ? 19.974 58.183 41.530 1.00 17.94 285 ASP A C 1
ATOM 2151 O O . ASP A 1 285 ? 19.457 58.083 42.661 1.00 17.06 285 ASP A O 1
ATOM 2156 N N . VAL A 1 286 ? 19.507 58.960 40.547 1.00 16.45 286 VAL A N 1
ATOM 2157 C CA . VAL A 1 286 ? 18.251 59.744 40.789 1.00 15.97 286 VAL A CA 1
ATOM 2158 C C . VAL A 1 286 ? 17.696 60.226 39.424 1.00 15.13 286 VAL A C 1
ATOM 2159 O O . VAL A 1 286 ? 18.518 60.593 38.558 1.00 16.78 286 VAL A O 1
ATOM 2163 N N . VAL A 1 287 ? 16.401 60.204 39.315 1.00 13.98 287 VAL A N 1
ATOM 2164 C CA . VAL A 1 287 ? 15.729 60.672 38.098 1.00 15.02 287 VAL A CA 1
ATOM 2165 C C . VAL A 1 287 ? 14.396 61.319 38.566 1.00 15.16 287 VAL A C 1
ATOM 2166 O O . VAL A 1 287 ? 13.757 60.758 39.471 1.00 14.93 287 VAL A O 1
ATOM 2170 N N . LEU A 1 288 ? 14.040 62.441 37.942 1.00 14.14 288 LEU A N 1
ATOM 2171 C CA . LEU A 1 288 ? 12.779 63.110 38.277 1.00 12.88 288 LEU A CA 1
ATOM 2172 C C . LEU A 1 288 ? 11.640 62.427 37.537 1.00 13.37 288 LEU A C 1
ATOM 2173 O O . LEU A 1 288 ? 11.690 62.304 36.258 1.00 15.09 288 LEU A O 1
ATOM 2178 N N . ILE A 1 289 ? 10.634 61.916 38.192 1.00 11.76 289 ILE A N 1
ATOM 2179 C CA . ILE A 1 289 ? 9.440 61.319 37.537 1.00 11.64 289 ILE A CA 1
ATOM 2180 C C . ILE A 1 289 ? 8.273 62.304 37.794 1.00 14.22 289 ILE A C 1
ATOM 2181 O O . ILE A 1 289 ? 8.134 62.916 38.901 1.00 13.45 289 ILE A O 1
ATOM 2186 N N . THR A 1 290 ? 7.495 62.455 36.733 1.00 12.15 290 THR A N 1
ATOM 2187 C CA . THR A 1 290 ? 6.356 63.362 36.796 1.00 12.18 290 THR A CA 1
ATOM 2188 C C . THR A 1 290 ? 5.167 62.693 36.172 1.00 13.55 290 THR A C 1
ATOM 2189 O O . THR A 1 290 ? 5.295 61.492 35.743 1.00 15.31 290 THR A O 1
ATOM 2193 N N . ARG A 1 291 ? 3.995 63.347 36.070 1.00 12.60 291 ARG A N 1
ATOM 2194 C CA . ARG A 1 291 ? 2.861 62.721 35.431 1.00 13.93 291 ARG A CA 1
ATOM 2195 C C . ARG A 1 291 ? 3.211 62.247 33.980 1.00 15.18 291 ARG A C 1
ATOM 2196 O O . ARG A 1 291 ? 2.656 61.218 33.629 1.00 18.83 291 ARG A O 1
ATOM 2204 N N . ASP A 1 292 ? 4.067 62.959 33.325 1.00 16.68 292 ASP A N 1
ATOM 2205 C CA . ASP A 1 292 ? 4.350 62.563 31.890 1.00 23.08 292 ASP A CA 1
ATOM 2206 C C . ASP A 1 292 ? 5.278 61.377 31.680 1.00 23.91 292 ASP A C 1
ATOM 2207 O O . ASP A 1 292 ? 5.162 60.722 30.595 1.00 26.96 292 ASP A O 1
ATOM 2212 N N . ASN A 1 293 ? 6.200 61.125 32.600 1.00 20.53 293 ASN A N 1
ATOM 2213 C CA . ASN A 1 293 ? 7.173 60.003 32.327 1.00 18.58 293 ASN A CA 1
ATOM 2214 C C . ASN A 1 293 ? 7.234 58.924 33.372 1.00 19.13 293 ASN A C 1
ATOM 2215 O O . ASN A 1 293 ? 8.156 58.083 33.255 1.00 19.51 293 ASN A O 1
ATOM 2220 N N . PHE A 1 294 ? 6.395 58.974 34.425 1.00 18.52 294 PHE A N 1
ATOM 2221 C CA . PHE A 1 294 ? 6.673 58.011 35.517 1.00 17.61 294 PHE A CA 1
ATOM 2222 C C . PHE A 1 294 ? 6.612 56.558 35.041 1.00 20.37 294 PHE A C 1
ATOM 2223 O O . PHE A 1 294 ? 7.478 55.724 35.431 1.00 19.06 294 PHE A O 1
ATOM 2231 N N . LYS A 1 295 ? 5.617 56.227 34.238 1.00 22.57 295 LYS A N 1
ATOM 2232 C CA . LYS A 1 295 ? 5.445 54.810 33.809 1.00 25.06 295 LYS A CA 1
ATOM 2233 C C . LYS A 1 295 ? 6.701 54.336 33.060 1.00 24.11 295 LYS A C 1
ATOM 2234 O O . LYS A 1 295 ? 7.234 53.250 33.395 1.00 24.25 295 LYS A O 1
ATOM 2240 N N . GLU A 1 296 ? 7.173 55.155 32.132 1.00 24.10 296 GLU A N 1
ATOM 2241 C CA . GLU A 1 296 ? 8.356 54.839 31.305 1.00 25.20 296 GLU A CA 1
ATOM 2242 C C . GLU A 1 296 ? 9.601 54.710 32.179 1.00 24.48 296 GLU A C 1
ATOM 2243 O O . GLU A 1 296 ? 10.373 53.746 32.038 1.00 23.80 296 GLU A O 1
ATOM 2249 N N . GLU A 1 297 ? 9.829 55.666 33.068 1.00 22.76 297 GLU A N 1
ATOM 2250 C CA . GLU A 1 297 ? 11.012 55.573 33.965 1.00 21.59 297 GLU A CA 1
ATOM 2251 C C . GLU A 1 297 ? 10.895 54.415 34.916 1.00 19.98 297 GLU A C 1
ATOM 2252 O O . GLU A 1 297 ? 11.984 53.753 35.103 1.00 22.26 297 GLU A O 1
ATOM 2258 N N . LEU A 1 298 ? 9.762 54.048 35.485 1.00 19.67 298 LEU A N 1
ATOM 2259 C CA . LEU A 1 298 ? 9.717 52.847 36.375 1.00 20.18 298 LEU A CA 1
ATOM 2260 C C . LEU A 1 298 ? 9.984 51.567 35.587 1.00 24.52 298 LEU A C 1
ATOM 2261 O O . LEU A 1 298 ? 10.645 50.682 36.133 1.00 23.55 298 LEU A O 1
ATOM 2266 N N . GLU A 1 299 ? 9.451 51.495 34.355 1.00 26.49 299 GLU A N 1
ATOM 2267 C CA . GLU A 1 299 ? 9.634 50.243 33.575 1.00 32.63 299 GLU A CA 1
ATOM 2268 C C . GLU A 1 299 ? 11.084 50.092 33.177 1.00 31.15 299 GLU A C 1
ATOM 2269 O O . GLU A 1 299 ? 11.612 48.978 33.208 1.00 32.48 299 GLU A O 1
ATOM 2275 N N . LYS A 1 300 ? 11.673 51.200 32.857 1.00 32.46 300 LYS A N 1
ATOM 2276 C CA . LYS A 1 300 ? 13.090 51.279 32.428 1.00 35.78 300 LYS A CA 1
ATOM 2277 C C . LYS A 1 300 ? 14.007 50.970 33.621 1.00 37.72 300 LYS A C 1
ATOM 2278 O O . LYS A 1 300 ? 15.157 50.567 33.333 1.00 38.74 300 LYS A O 1
ATOM 2284 N N . LYS A 1 301 ? 13.540 51.106 34.854 1.00 37.69 301 LYS A N 1
ATOM 2285 C CA . LYS A 1 301 ? 14.373 50.783 36.016 1.00 38.84 301 LYS A CA 1
ATOM 2286 C C . LYS A 1 301 ? 14.001 49.395 36.507 1.00 39.33 301 LYS A C 1
ATOM 2287 O O . LYS A 1 301 ? 14.601 48.963 37.505 1.00 41.48 301 LYS A O 1
ATOM 2293 N N . GLY A 1 302 ? 13.034 48.740 35.907 1.00 40.15 302 GLY A N 1
ATOM 2294 C CA . GLY A 1 302 ? 12.590 47.402 36.320 1.00 41.84 302 GLY A CA 1
ATOM 2295 C C . GLY A 1 302 ? 11.618 47.323 37.459 1.00 44.48 302 GLY A C 1
ATOM 2296 O O . GLY A 1 302 ? 11.345 46.245 38.036 1.00 45.28 302 GLY A O 1
ATOM 2297 N N . LEU A 1 303 ? 11.018 48.445 37.825 1.00 46.51 303 LEU A N 1
ATOM 2298 C CA . LEU A 1 303 ? 10.023 48.546 38.909 1.00 50.66 303 LEU A CA 1
ATOM 2299 C C . LEU A 1 303 ? 8.645 48.826 38.309 1.00 56.44 303 LEU A C 1
ATOM 2300 O O . LEU A 1 303 ? 7.756 49.445 38.940 1.00 57.76 303 LEU A O 1
ATOM 2305 N N . GLY A 1 304 ? 8.490 48.409 37.069 1.00 62.00 304 GLY A N 1
ATOM 2306 C CA . GLY A 1 304 ? 7.401 48.503 36.148 1.00 68.65 304 GLY A CA 1
ATOM 2307 C C . GLY A 1 304 ? 5.995 48.747 36.655 1.00 72.98 304 GLY A C 1
ATOM 2308 O O . GLY A 1 304 ? 5.539 48.093 37.630 1.00 73.40 304 GLY A O 1
ATOM 2309 N N . GLY A 1 305 ? 5.328 49.675 35.938 1.00 76.19 305 GLY A N 1
ATOM 2310 C CA . GLY A 1 305 ? 3.945 50.121 36.203 1.00 79.48 305 GLY A CA 1
ATOM 2311 C C . GLY A 1 305 ? 2.972 48.927 36.265 1.00 81.69 305 GLY A C 1
ATOM 2312 O O . GLY A 1 305 ? 1.761 49.049 36.554 1.00 81.60 305 GLY A O 1
ATOM 2313 N N . LYS A 1 306 ? 3.550 47.769 35.977 1.00 83.09 306 LYS A N 1
ATOM 2314 C CA . LYS A 1 306 ? 2.978 46.453 35.969 1.00 84.06 306 LYS A CA 1
ATOM 2315 C C . LYS A 1 306 ? 1.928 46.122 34.932 1.00 84.15 306 LYS A C 1
ATOM 2316 O O . LYS A 1 306 ? 0.811 45.676 35.251 1.00 84.33 306 LYS A O 1
#

GO terms:
  GO:0030288 outer membrane-bounded periplasmic space (C, IDA)
  GO:0048029 monosaccharide binding (F, IDA)
  GO:0015407 ABC-type monosaccharide transporter activity (F, IMP)

InterPro domains:
  IPR001761 Periplasmic binding protein/LacI sugar binding domain [PF00532] (26-319)
  IPR026266 L-arabinose-binding periplasmic protein [PIRSF002816] (7-326)
  IPR026266 L-arabinose-binding periplasmic protein [cd01540] (27-321)
  IPR028082 Periplasmic binding protein-like I [SSF53822] (26-325)
  IPR050555 Bacterial Solute-Binding Protein 2 [PTHR30036] (1-319)

Nearest PDB structures (foldseek):
  8abp-assembly1_A  TM=1.003E+00  e=2.593E-63  Escherichia coli
  5abp-assembly1_A  TM=1.001E+00  e=3.165E-62  Escherichia coli
  1bap-assembly1_A  TM=1.001E+00  e=1.490E-61  Escherichia coli
  4kzk-assembly1_A  TM=9.766E-01  e=5.011E-37  Burkholderia thailandensis E264
  2wrz-assembly2_B  TM=5.307E-01  e=7.367E-50  Escherichia coli K-12

Secondary structure (DSSP, 8-state):
-EEEEEEES-TTSHHHHHHHHHHHHHHHHHTEEEEEEE--SHHHHHHHHHHHHHTT--EEEEE-S-GGGHHHHHHHHHHTT-EEEEESS--B-TTS-B-TTS-EEEE-HHHHHHHHHHHHHHHHHHHT--GGGEEEEEEE-TTSHHHHHHHHHH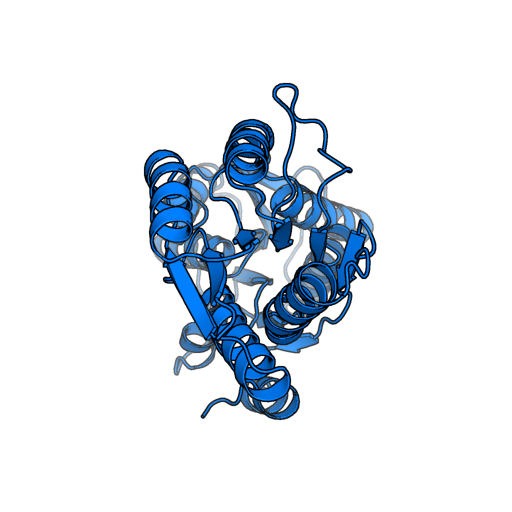HHHHHHHT--GGGEEEEE-SSSSHHHHHHHHHHHHTT-TT-SEEEEE-SSHHHHHHHHHHHHHTT--GGGEEEEEESSGGGHHHHTSSS--SEEEEEE--HHHHHHHHHHHHHHHHHH-----SEEEE---EEEETTTHHHHHHHTT----

Radius of gyration: 19.95 Å; Cα contacts (8 Å, |Δi|>4): 651; chains: 1; bounding box: 42×62×42 Å

Sequence (305 aa):
NLKLGFLVKQPEEPWFQTEWKFADKAGKDLGFEVIKIAVPDGEKTLNAIDSLAASGAKGFVICTPDPKLGSAIVAKARGYDMKVIAVDDQFVNAKGKPMDTVPLVMLAATKIGERQGQELYKEMQKRGWDVKESAVMAITANELDTARRRTTGSMDALKAAGFPEKQIYQVPTKSNDIPGAFDAANSMLVQHPEVKHWLIVGMNDSTVLGGVRATEGQGFKAADIIGIGINGVDAVSELSKAQATGFYGSLLPSPDVHGYKSSEMLYNWVAKDVEPPKFTEVTDVVLITRDNFKEELEKKGLGGK

B-factor: mean 20.46, std 12.32, range [5.46, 84.33]

Organism: Escherichia coli (strain K12) (NCBI:txid83333)